Protein AF-0000000087430191 (afdb_homodimer)

Solvent-accessible surface area (backbone atoms only — not comparable to full-atom values): 13990 Å² total; per-residue (Å²): 131,78,70,72,77,76,65,53,26,71,62,62,46,54,35,43,55,84,75,52,89,56,56,56,65,71,58,13,72,72,32,73,38,40,43,70,62,36,39,73,25,48,42,84,89,40,22,19,35,32,48,89,60,29,27,30,52,43,42,86,45,41,79,34,38,61,86,41,48,72,79,49,55,83,44,40,21,16,39,42,46,66,58,42,52,50,54,38,70,38,50,40,60,62,71,62,48,49,64,33,36,57,21,26,50,43,79,70,76,38,66,67,74,96,61,74,60,63,51,49,50,28,67,40,67,64,119,130,77,69,71,77,74,64,54,28,73,64,62,46,53,36,42,54,83,76,52,88,56,55,56,64,71,58,14,72,72,32,74,38,41,42,68,62,37,41,73,26,46,43,82,87,41,23,20,34,31,48,89,60,30,27,31,51,42,42,85,44,40,79,34,39,63,89,42,47,70,78,49,56,81,45,40,22,17,39,41,45,67,59,40,53,50,53,38,70,38,50,41,60,61,71,63,49,47,64,34,33,58,22,27,50,44,77,68,78,40,68,67,75,95,62,72,61,65,49,47,49,30,64,38,68,61,118

InterPro domains:
  IPR001199 Cytochrome b5-like heme/steroid binding domain [PF00173] (34-105)
  IPR001199 Cytochrome b5-like heme/steroid binding domain [PR00363] (55-65)
  IPR001199 Cytochrome b5-like heme/steroid binding domain [PR00363] (65-79)
  IPR001199 Cytochrome b5-like heme/steroid binding domain [PR00363] (93-105)
  IPR001199 Cytochrome b5-like heme/steroid binding domain [PS50255] (30-106)
  IPR001199 Cytochrome b5-like heme/steroid binding domain [SM01117] (33-106)
  IPR018506 Cytochrome b5, heme-binding site [PS00191] (61-68)
  IPR036400 Cytochrome b5-like heme/steroid binding domain superfamily [G3DSA:3.10.120.10] (30-108)
  IPR036400 Cytochrome b5-like heme/steroid binding domain superfamily [SSF55856] (30-117)
  IPR051872 Cytochrome b5/Flavoprotein Reductase [PTHR46237] (34-105)

pLDDT: mean 89.28, std 17.93, range [22.73, 98.94]

Foldseek 3Di:
DPPPPPAFDLVVQLVCLVVDDFDDPVQQAVDEDELVRQLVQQDLCGFWEDEPFFIFTCNVVQRRPRVHNVVCNLQTSFYCHLLCCQQPVPDPVCVSRVRRTRHGYDDDTHHRPPDDSVVSNCCVPDD/DPPPPPAFDLVVQLVCLVVDDFDDPVQQAVDEDELVRQLVQQDLCGFWEDEPFFIFTCNVVQRRPRVHNVVCNLQTSFYCHLLCCQQPVPDPPCVSRVRRTRHGYDDDTHHRPPDDSVVSNCCVVDD

Nearest PDB structures (foldseek):
  3lf5-assembly1_A  TM=9.100E-01  e=3.727E-08  Homo sapiens
  2i89-assembly3_C  TM=9.273E-01  e=1.243E-07  Rattus norvegicus
  1cyo-assembly1_A  TM=9.200E-01  e=7.572E-07  Bos taurus
  1lr6-assembly1_A  TM=9.109E-01  e=1.581E-06  Bos taurus
  1i5u-assembly1_A  TM=8.928E-01  e=1.383E-06  Bos taurus

Sequence (254 aa):
MESPRRGPSGMAFVMQHRRLKRIPAQEAMGTFYTNAQVYEHRTPEDCWVTYKGQVYDLTQYLAWHPAGAEILLPFLGCDITRACQEAHGWVNIHKMIEPLHIGMLEGPPRELHNYDYSQLHASRRGQMESPRRGPSGMAFVMQHRRLKRIPAQEAMGTFYTNAQVYEHRTPEDCWVTYKGQVYDLTQYLAWHPAGAEILLPFLGCDITRACQEAHGWVNIHKMIEPLHIGMLEGPPRELHNYDYSQLHASRRGQ

Secondary structure (DSSP, 8-state):
-------S-HHHHHTTGGGS----HHHHHT-EEEHHHHHT-EETTEEEEEETTEEEEGGGTGGG-TT-GGGTGGGTTSB-HHHHHHH-TTB-HHHHHGGGEEEEEESS--B-TT--THHHHHTTT--/-------S-HHHHHTTGGGS----HHHHHT-EEEHHHHHT-EETTEEEEEETTEEEEGGGTGGG-TT-GGGTGGGTTSB-HHHHHHH-TTB-HHHHHGGGEEEEEESS--B-TT--THHHHHTTT--

Organism: Giardia muris (NCBI:txid5742)

Structure (mmCIF, N/CA/C/O backbone):
data_AF-0000000087430191-model_v1
#
loop_
_entity.id
_entity.type
_entity.pdbx_description
1 polymer 'Cytochrome B5, outer mitochondrial membrane'
#
loop_
_atom_site.group_PDB
_atom_site.id
_atom_site.type_symbol
_atom_site.label_atom_id
_atom_site.label_alt_id
_atom_site.label_comp_id
_atom_site.label_asym_id
_atom_site.label_entity_id
_atom_site.label_seq_id
_atom_site.pdbx_PDB_ins_code
_atom_site.Cartn_x
_atom_site.Cartn_y
_atom_site.Cartn_z
_atom_site.occupancy
_atom_site.B_iso_or_equiv
_atom_site.auth_seq_id
_atom_site.auth_comp_id
_atom_site.auth_asym_id
_atom_site.auth_atom_id
_atom_site.pdbx_PDB_model_num
ATOM 1 N N . MET A 1 1 ? 24.922 -0.204 -15.344 1 22.73 1 MET A N 1
ATOM 2 C CA . MET A 1 1 ? 23.484 -0.121 -15.578 1 22.73 1 MET A CA 1
ATOM 3 C C . MET A 1 1 ? 22.781 0.637 -14.453 1 22.73 1 MET A C 1
ATOM 5 O O . MET A 1 1 ? 22.891 0.253 -13.289 1 22.73 1 MET A O 1
ATOM 9 N N . GLU A 1 2 ? 22.625 1.878 -14.484 1 27.72 2 GLU A N 1
ATOM 10 C CA . GLU A 1 2 ? 22.109 2.746 -13.43 1 27.72 2 GLU A CA 1
ATOM 11 C C . GLU A 1 2 ? 20.766 2.26 -12.922 1 27.72 2 GLU A C 1
ATOM 13 O O . GLU A 1 2 ? 19.922 1.801 -13.711 1 27.72 2 GLU A O 1
ATOM 18 N N . SER A 1 3 ? 20.734 1.817 -11.766 1 32.25 3 SER A N 1
ATOM 19 C CA . SER A 1 3 ? 19.484 1.399 -11.141 1 32.25 3 SER A CA 1
ATOM 20 C C . SER A 1 3 ? 18.344 2.354 -11.492 1 32.25 3 SER A C 1
ATOM 22 O O . SER A 1 3 ? 18.5 3.574 -11.391 1 32.25 3 SER A O 1
ATOM 24 N N . PRO A 1 4 ? 17.562 2.064 -12.398 1 38.16 4 PRO A N 1
ATOM 25 C CA . PRO A 1 4 ? 16.531 3.043 -12.742 1 38.16 4 PRO A CA 1
ATOM 26 C C . PRO A 1 4 ? 16.016 3.812 -11.523 1 38.16 4 PRO A C 1
ATOM 28 O O . PRO A 1 4 ? 15.914 3.25 -10.43 1 38.16 4 PRO A O 1
ATOM 31 N N . ARG A 1 5 ? 16.5 4.945 -11.539 1 43.25 5 ARG A N 1
ATOM 32 C CA . ARG A 1 5 ? 16.094 5.895 -10.516 1 43.25 5 ARG A CA 1
ATOM 33 C C . ARG A 1 5 ? 14.625 5.707 -10.148 1 43.25 5 ARG A C 1
ATOM 35 O O . ARG A 1 5 ? 13.742 5.926 -10.984 1 43.25 5 ARG A O 1
ATOM 42 N N . ARG A 1 6 ? 14.375 4.668 -9.266 1 58.94 6 ARG A N 1
ATOM 43 C CA . ARG A 1 6 ? 13 4.406 -8.859 1 58.94 6 ARG A CA 1
ATOM 44 C C . ARG A 1 6 ? 12.297 5.695 -8.438 1 58.94 6 ARG A C 1
ATOM 46 O O . ARG A 1 6 ? 12.852 6.48 -7.664 1 58.94 6 ARG A O 1
ATOM 53 N N . GLY A 1 7 ? 11.477 6.297 -9.25 1 72.75 7 GLY A N 1
ATOM 54 C CA . GLY A 1 7 ? 10.617 7.449 -9.008 1 72.75 7 GLY A CA 1
ATOM 55 C C . GLY A 1 7 ? 9.906 7.391 -7.672 1 72.75 7 GLY A C 1
ATOM 56 O O . GLY A 1 7 ? 10.195 6.531 -6.84 1 72.75 7 GLY A O 1
ATOM 57 N N . PRO A 1 8 ? 9.195 8.375 -7.316 1 80.81 8 PRO A N 1
ATOM 58 C CA . PRO A 1 8 ? 8.422 8.391 -6.074 1 80.81 8 PRO A CA 1
ATOM 59 C C . PRO A 1 8 ? 7.543 7.152 -5.906 1 80.81 8 PRO A C 1
ATOM 61 O O . PRO A 1 8 ? 6.922 6.699 -6.871 1 80.81 8 PRO A O 1
ATOM 64 N N . SER A 1 9 ? 7.672 6.52 -4.703 1 84.81 9 SER A N 1
ATOM 65 C CA . SER A 1 9 ? 6.883 5.352 -4.328 1 84.81 9 SER A CA 1
ATOM 66 C C . SER A 1 9 ? 6.723 5.258 -2.812 1 84.81 9 SER A C 1
ATOM 68 O O . SER A 1 9 ? 7.426 5.941 -2.064 1 84.81 9 SER A O 1
ATOM 70 N N . GLY A 1 10 ? 5.719 4.477 -2.418 1 86.06 10 GLY A N 1
ATOM 71 C CA . GLY A 1 10 ? 5.578 4.227 -0.993 1 86.06 10 GLY A CA 1
ATOM 72 C C . GLY A 1 10 ? 6.828 3.629 -0.368 1 86.06 10 GLY A C 1
ATOM 73 O O . GLY A 1 10 ? 7.285 4.09 0.679 1 86.06 10 GLY A O 1
ATOM 74 N N . MET A 1 11 ? 7.324 2.664 -1.039 1 87.31 11 MET A N 1
ATOM 75 C CA . MET A 1 11 ? 8.539 2.023 -0.541 1 87.31 11 MET A CA 1
ATOM 76 C C . MET A 1 11 ? 9.68 3.027 -0.441 1 87.31 11 MET A C 1
ATOM 78 O O . MET A 1 11 ? 10.383 3.072 0.569 1 87.31 11 MET A O 1
ATOM 82 N N . ALA A 1 12 ? 9.906 3.783 -1.462 1 85.19 12 ALA A N 1
ATOM 83 C CA . ALA A 1 12 ? 10.977 4.781 -1.452 1 85.19 12 ALA A CA 1
ATOM 84 C C . ALA A 1 12 ? 10.812 5.75 -0.282 1 85.19 12 ALA A C 1
ATOM 86 O O . ALA A 1 12 ? 11.797 6.164 0.33 1 85.19 12 ALA A O 1
ATOM 87 N N . PHE A 1 13 ? 9.625 6.078 -0.034 1 90.94 13 PHE A N 1
ATOM 88 C CA . PHE A 1 13 ? 9.414 6.996 1.08 1 90.94 13 PHE A CA 1
ATOM 89 C C . PHE A 1 13 ? 9.727 6.316 2.406 1 90.94 13 PHE A C 1
ATOM 91 O O . PHE A 1 13 ? 10.344 6.918 3.291 1 90.94 13 PHE A O 1
ATOM 98 N N . VAL A 1 14 ? 9.203 5.129 2.619 1 90.25 14 VAL A N 1
ATOM 99 C CA . VAL A 1 14 ? 9.461 4.391 3.854 1 90.25 14 VAL A CA 1
ATOM 100 C C . VAL A 1 14 ? 10.969 4.316 4.102 1 90.25 14 VAL A C 1
ATOM 102 O O . VAL A 1 14 ? 11.422 4.43 5.242 1 90.25 14 VAL A O 1
ATOM 105 N N . MET A 1 15 ? 11.672 4.258 3.107 1 87.44 15 MET A N 1
ATOM 106 C CA . MET A 1 15 ? 13.133 4.215 3.236 1 87.44 15 MET A CA 1
ATOM 107 C C . MET A 1 15 ? 13.664 5.535 3.779 1 87.44 15 MET A C 1
ATOM 109 O O . MET A 1 15 ? 14.789 5.59 4.293 1 87.44 15 MET A O 1
ATOM 113 N N . GLN A 1 16 ? 12.953 6.566 3.705 1 90.19 16 GLN A N 1
ATOM 114 C CA . GLN A 1 16 ? 13.375 7.875 4.188 1 90.19 16 GLN A CA 1
ATOM 115 C C . GLN A 1 16 ? 13.055 8.047 5.672 1 90.19 16 GLN A C 1
ATO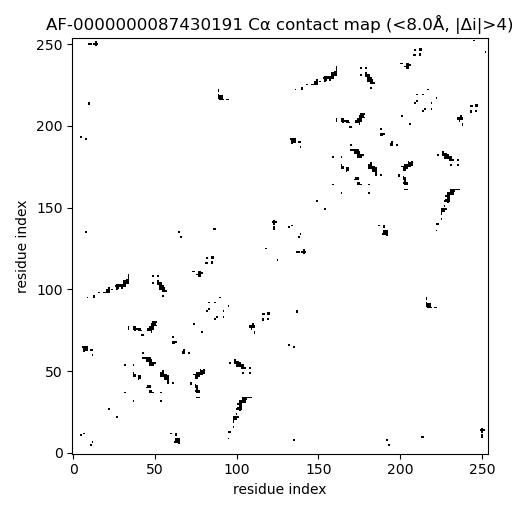M 117 O O . GLN A 1 16 ? 13.477 9.016 6.297 1 90.19 16 GLN A O 1
ATOM 122 N N . HIS A 1 17 ? 12.336 7.098 6.25 1 92.75 17 HIS A N 1
ATOM 123 C CA . HIS A 1 17 ? 11.836 7.266 7.613 1 92.75 17 HIS A CA 1
ATOM 124 C C . HIS A 1 17 ? 12.977 7.586 8.578 1 92.75 17 HIS A C 1
ATOM 126 O O . HIS A 1 17 ? 12.852 8.477 9.422 1 92.75 17 HIS A O 1
ATOM 132 N N . ARG A 1 18 ? 14.039 7 8.375 1 88.88 18 ARG A N 1
ATOM 133 C CA . ARG A 1 18 ? 15.156 7.145 9.297 1 88.88 18 ARG A CA 1
ATOM 134 C C . ARG A 1 18 ? 15.781 8.531 9.195 1 88.88 18 ARG A C 1
ATOM 136 O O . ARG A 1 18 ? 16.406 9.008 10.148 1 88.88 18 ARG A O 1
ATOM 143 N N . ARG A 1 19 ? 15.523 9.195 8.18 1 92.12 19 ARG A N 1
ATOM 144 C CA . ARG A 1 19 ? 16.125 10.508 7.938 1 92.12 19 ARG A CA 1
ATOM 145 C C . ARG A 1 19 ? 15.203 11.625 8.43 1 92.12 19 ARG A C 1
ATOM 147 O O . ARG A 1 19 ? 15.617 12.781 8.523 1 92.12 19 ARG A O 1
ATOM 154 N N . LEU A 1 20 ? 14.047 11.289 8.773 1 94.31 20 LEU A N 1
ATOM 155 C CA . LEU A 1 20 ? 13.047 12.281 9.133 1 94.31 20 LEU A CA 1
ATOM 156 C C . LEU A 1 20 ? 13.125 12.617 10.617 1 94.31 20 LEU A C 1
ATOM 158 O O . LEU A 1 20 ? 13.398 11.742 11.445 1 94.31 20 LEU A O 1
ATOM 162 N N . LYS A 1 21 ? 13.039 13.977 10.867 1 89.62 21 LYS A N 1
ATOM 163 C CA . LYS A 1 21 ? 12.859 14.391 12.258 1 89.62 21 LYS A CA 1
ATOM 164 C C . LYS A 1 21 ? 11.438 14.141 12.727 1 89.62 21 LYS A C 1
ATOM 166 O O . LYS A 1 21 ? 10.492 14.781 12.258 1 89.62 21 LYS A O 1
ATOM 171 N N . ARG A 1 22 ? 11.344 13.188 13.688 1 92.38 22 ARG A N 1
ATOM 172 C CA . ARG A 1 22 ? 10 12.781 14.109 1 92.38 22 ARG A CA 1
ATOM 173 C C . ARG A 1 22 ? 9.719 13.242 15.531 1 92.38 22 ARG A C 1
ATOM 175 O O . ARG A 1 22 ? 10.633 13.344 16.359 1 92.38 22 ARG A O 1
ATOM 182 N N . ILE A 1 23 ? 8.516 13.539 15.781 1 95.56 23 ILE A N 1
ATOM 183 C CA . ILE A 1 23 ? 7.988 13.75 17.125 1 95.56 23 ILE A CA 1
ATOM 184 C C . ILE A 1 23 ? 7.641 12.406 17.75 1 95.56 23 ILE A C 1
ATOM 186 O O . ILE A 1 23 ? 6.918 11.602 17.172 1 95.56 23 ILE A O 1
ATOM 190 N N . PRO A 1 24 ? 8.18 12.227 18.938 1 95.81 24 PRO A N 1
ATOM 191 C CA . PRO A 1 24 ? 7.816 10.961 19.578 1 95.81 24 PRO A CA 1
ATOM 192 C C . PRO A 1 24 ? 6.309 10.773 19.688 1 95.81 24 PRO A C 1
ATOM 194 O O . PRO A 1 24 ? 5.574 11.727 19.953 1 95.81 24 PRO A O 1
ATOM 197 N N . ALA A 1 25 ? 5.883 9.555 19.5 1 95 25 ALA A N 1
ATOM 198 C CA . ALA A 1 25 ? 4.461 9.211 19.438 1 95 25 ALA A CA 1
ATOM 199 C C . ALA A 1 25 ? 3.721 9.703 20.672 1 95 25 ALA A C 1
ATOM 201 O O . ALA A 1 25 ? 2.619 10.242 20.578 1 95 25 ALA A O 1
ATOM 202 N N . GLN A 1 26 ? 4.285 9.523 21.797 1 96.19 26 GLN A N 1
ATOM 203 C CA . GLN A 1 26 ? 3.654 9.945 23.047 1 96.19 26 GLN A CA 1
ATOM 204 C C . GLN A 1 26 ? 3.41 11.453 23.047 1 96.19 26 GLN A C 1
ATOM 206 O O . GLN A 1 26 ? 2.371 11.914 23.531 1 96.19 26 GLN A O 1
ATOM 211 N N . GLU A 1 27 ? 4.383 12.188 22.625 1 98.06 27 GLU A N 1
ATOM 212 C CA . GLU A 1 27 ? 4.223 13.633 22.531 1 98.06 27 GLU A CA 1
ATOM 213 C C . GLU A 1 27 ? 3.148 14.008 21.516 1 98.06 27 GLU A C 1
ATOM 215 O O . GLU A 1 27 ? 2.303 14.859 21.781 1 98.06 27 GLU A O 1
ATOM 220 N N . ALA A 1 28 ? 3.162 13.398 20.375 1 98.19 28 ALA A N 1
ATOM 221 C CA . ALA A 1 28 ? 2.162 13.672 19.344 1 98.19 28 ALA A CA 1
ATOM 222 C C . ALA A 1 28 ? 0.754 13.383 19.859 1 98.19 28 ALA A C 1
ATOM 224 O O . ALA A 1 28 ? -0.174 14.156 19.609 1 98.19 28 ALA A O 1
ATOM 225 N N . MET A 1 29 ? 0.621 12.289 20.562 1 97.81 29 MET A N 1
ATOM 226 C CA . MET A 1 29 ? -0.695 11.883 21.047 1 97.81 29 MET A CA 1
ATOM 227 C C . MET A 1 29 ? -1.188 12.82 22.141 1 97.81 29 MET A C 1
ATOM 229 O O . MET A 1 29 ? -2.379 12.844 22.469 1 97.81 29 MET A O 1
ATOM 233 N N . GLY A 1 30 ? -0.33 13.641 22.688 1 98.31 30 GLY A N 1
ATOM 234 C CA . GLY A 1 30 ? -0.689 14.602 23.719 1 98.31 30 GLY A CA 1
ATOM 235 C C . GLY A 1 30 ? -0.856 16.016 23.188 1 98.31 30 GLY A C 1
ATOM 236 O O . GLY A 1 30 ? -1.128 16.938 23.953 1 98.31 30 GLY A O 1
ATOM 237 N N . THR A 1 31 ? -0.625 16.266 21.953 1 98.81 31 THR A N 1
ATOM 238 C CA . THR A 1 31 ? -0.748 17.562 21.312 1 98.81 31 THR A CA 1
ATOM 239 C C . THR A 1 31 ? -2.031 17.641 20.484 1 98.81 31 THR A C 1
ATOM 241 O O . THR A 1 31 ? -2.326 16.734 19.703 1 98.81 31 THR A O 1
ATOM 244 N N . PHE A 1 32 ? -2.803 18.703 20.672 1 98.88 32 PHE A N 1
ATOM 245 C CA . PHE A 1 32 ? -4.09 18.828 20 1 98.88 32 PHE A CA 1
ATOM 246 C C . PHE A 1 32 ? -4.125 20.062 19.109 1 98.88 32 PHE A C 1
ATOM 248 O O . PHE A 1 32 ? -3.621 21.125 19.5 1 98.88 32 PHE A O 1
ATOM 255 N N . TYR A 1 33 ? -4.691 19.938 17.953 1 98.94 33 TYR A N 1
ATOM 256 C CA . TYR A 1 33 ? -4.918 21.031 17 1 98.94 33 TYR A CA 1
ATOM 257 C C . TYR A 1 33 ? -6.379 21.078 16.578 1 98.94 33 TYR A C 1
ATOM 259 O O . TYR A 1 33 ? -7.02 20.031 16.406 1 98.94 33 TYR A O 1
ATOM 267 N N . THR A 1 34 ? -6.914 22.25 16.328 1 98.88 34 THR A N 1
ATOM 268 C CA . THR A 1 34 ? -8.211 22.406 15.68 1 98.88 34 THR A CA 1
ATOM 269 C C . THR A 1 34 ? -8.07 22.328 14.156 1 98.88 34 THR A C 1
ATOM 271 O O . THR A 1 34 ? -6.961 22.422 13.625 1 98.88 34 THR A O 1
ATOM 274 N N . ASN A 1 35 ? -9.266 22.109 13.508 1 98.81 35 ASN A N 1
ATOM 275 C CA . ASN A 1 35 ? -9.195 22.094 12.047 1 98.81 35 ASN A CA 1
ATOM 276 C C . ASN A 1 35 ? -8.758 23.438 11.492 1 98.81 35 ASN A C 1
ATOM 278 O O . ASN A 1 35 ? -8.094 23.5 10.461 1 98.81 35 ASN A O 1
ATOM 282 N N . ALA A 1 36 ? -9.055 24.547 12.195 1 98.81 36 ALA A N 1
ATOM 283 C CA . ALA A 1 36 ? -8.609 25.875 11.781 1 98.81 36 ALA A CA 1
ATOM 284 C C . ALA A 1 36 ? -7.086 25.984 11.82 1 98.81 36 ALA A C 1
ATOM 286 O O . ALA A 1 36 ? -6.469 26.531 10.906 1 98.81 36 ALA A O 1
ATOM 287 N N . GLN A 1 37 ? -6.477 25.469 12.852 1 98.88 37 GLN A N 1
ATOM 288 C CA . GLN A 1 37 ? -5.023 25.469 12.977 1 98.88 37 GLN A CA 1
ATOM 289 C C . GLN A 1 37 ? -4.375 24.625 11.883 1 98.88 37 GLN A C 1
ATOM 291 O O . GLN A 1 37 ? -3.365 25.031 11.297 1 98.88 37 GLN A O 1
ATOM 296 N N . VAL A 1 38 ? -4.938 23.484 11.609 1 98.94 38 VAL A N 1
ATOM 297 C CA . VAL A 1 38 ? -4.43 22.641 10.539 1 98.94 38 VAL A CA 1
ATOM 298 C C . VAL A 1 38 ? -4.52 23.375 9.203 1 98.94 38 VAL A C 1
ATOM 300 O O . VAL A 1 38 ? -3.582 23.344 8.398 1 98.94 38 VAL A O 1
ATOM 303 N N . TYR A 1 39 ? -5.629 24.062 8.992 1 98.81 39 TYR A N 1
ATOM 304 C CA . TYR A 1 39 ? -5.906 24.75 7.727 1 98.81 39 TYR A CA 1
ATOM 305 C C . TYR A 1 39 ? -4.898 25.859 7.473 1 98.81 39 TYR A C 1
ATOM 307 O O . TYR A 1 39 ? -4.699 26.281 6.332 1 98.81 39 TYR A O 1
ATOM 315 N N . GLU A 1 40 ? -4.262 26.391 8.453 1 98.81 40 GLU A N 1
ATOM 316 C CA . GLU A 1 40 ? -3.246 27.422 8.281 1 98.81 40 GLU A CA 1
ATOM 317 C C . GLU A 1 40 ? -2.006 26.859 7.586 1 98.81 40 GLU A C 1
ATOM 319 O O . GLU A 1 40 ? -1.179 27.625 7.082 1 98.81 40 GLU A O 1
ATOM 324 N N . HIS A 1 41 ? -1.792 25.625 7.535 1 98.88 41 HIS A N 1
ATOM 325 C CA . HIS A 1 41 ? -0.651 24.938 6.938 1 98.88 41 HIS A CA 1
ATOM 326 C C . HIS A 1 41 ? -1.053 24.219 5.66 1 98.88 41 HIS A C 1
ATOM 328 O O . HIS A 1 41 ? -1.146 22.984 5.641 1 98.88 41 HIS A O 1
ATOM 334 N N . ARG A 1 42 ? -1.355 24.922 4.629 1 98.62 42 ARG A N 1
ATOM 335 C CA . ARG A 1 42 ? -1.971 24.344 3.438 1 98.62 42 ARG A CA 1
ATOM 336 C C . ARG A 1 42 ? -1.263 24.812 2.172 1 98.62 42 ARG A C 1
ATOM 338 O O . ARG A 1 42 ? -1.889 24.953 1.118 1 98.62 42 ARG A O 1
ATOM 345 N N . THR A 1 43 ? 0.062 25.109 2.309 1 98.31 43 THR A N 1
ATOM 346 C CA . THR A 1 43 ? 0.919 25.375 1.158 1 98.31 43 THR A CA 1
ATOM 347 C C . THR A 1 43 ? 1.891 24.219 0.936 1 98.31 43 THR A C 1
ATOM 349 O O . THR A 1 43 ? 2.137 23.422 1.846 1 98.31 43 THR A O 1
ATOM 352 N N . PRO A 1 44 ? 2.436 24.078 -0.216 1 97.88 44 PRO A N 1
ATOM 353 C CA . PRO A 1 44 ? 3.348 22.969 -0.505 1 97.88 44 PRO A CA 1
ATOM 354 C C . PRO A 1 44 ? 4.562 22.953 0.417 1 97.88 44 PRO A C 1
ATOM 356 O O . PRO A 1 44 ? 5.137 21.891 0.67 1 97.88 44 PRO A O 1
ATOM 359 N N . GLU A 1 45 ? 4.977 24.125 0.97 1 98.06 45 GLU A N 1
ATOM 360 C CA . GLU A 1 45 ? 6.168 24.203 1.808 1 98.06 45 GLU A CA 1
ATOM 361 C C . GLU A 1 45 ? 5.82 24.031 3.283 1 98.06 45 GLU A C 1
ATOM 363 O O . GLU A 1 45 ? 6.707 24 4.137 1 98.06 45 GLU A O 1
ATOM 368 N N . ASP A 1 46 ? 4.594 24.062 3.527 1 98.75 46 ASP A N 1
ATOM 369 C CA . ASP A 1 46 ? 4.023 23.938 4.867 1 98.75 46 ASP A CA 1
ATOM 370 C C . ASP A 1 46 ? 2.613 23.359 4.812 1 98.75 46 ASP A C 1
ATOM 372 O O . ASP A 1 46 ? 1.63 24.109 4.789 1 98.75 46 ASP A O 1
ATOM 376 N N . CYS A 1 47 ? 2.518 22.016 4.801 1 98.44 47 CYS A N 1
ATOM 377 C CA . CYS A 1 47 ? 1.216 21.422 4.508 1 98.44 47 CYS A CA 1
ATOM 378 C C . CYS A 1 47 ? 0.875 20.328 5.512 1 98.44 47 CYS A C 1
ATOM 380 O O . CYS A 1 47 ? 1.617 19.359 5.652 1 98.44 47 CYS A O 1
ATOM 382 N N . TRP A 1 48 ? -0.217 20.484 6.152 1 98.94 48 TRP A N 1
ATOM 383 C CA . TRP A 1 48 ? -0.766 19.516 7.102 1 98.94 48 TRP A CA 1
ATOM 384 C C . TRP A 1 48 ? -2.088 18.938 6.598 1 98.94 48 TRP A C 1
ATOM 386 O O . TRP A 1 48 ? -2.748 19.547 5.75 1 98.94 48 TRP A O 1
ATOM 396 N N . VAL A 1 49 ? -2.363 17.781 7.031 1 98.94 49 VAL A N 1
ATOM 397 C CA . VAL A 1 49 ? -3.654 17.141 6.801 1 98.94 49 VAL A CA 1
ATOM 398 C C . VAL A 1 49 ? -4.105 16.422 8.062 1 98.94 49 VAL A C 1
ATOM 400 O O . VAL A 1 49 ? -3.322 16.25 9 1 98.94 49 VAL A O 1
ATOM 403 N N . THR A 1 50 ? -5.387 16.094 8.031 1 98.94 50 THR A N 1
ATOM 404 C CA . THR A 1 50 ? -5.887 15.172 9.047 1 98.94 50 THR A CA 1
ATOM 405 C C . THR A 1 50 ? -6.293 13.844 8.43 1 98.94 50 THR A C 1
ATOM 407 O O . THR A 1 50 ? -6.711 13.789 7.27 1 98.94 50 THR A O 1
ATOM 410 N N . TYR A 1 51 ? -6.133 12.789 9.148 1 98.88 51 TYR A N 1
ATOM 411 C CA . TYR A 1 51 ? -6.504 11.422 8.789 1 98.88 51 TYR A CA 1
ATOM 412 C C . TYR A 1 51 ? -6.949 10.641 10.016 1 98.88 51 TYR A C 1
ATOM 414 O O . TYR A 1 51 ? -6.16 10.422 10.938 1 98.88 51 TYR A O 1
ATOM 422 N N . LYS A 1 52 ? -8.18 10.266 10.039 1 98.5 52 LYS A N 1
ATOM 423 C CA . LYS A 1 52 ? -8.766 9.492 11.125 1 98.5 52 LYS A CA 1
ATOM 424 C C . LYS A 1 52 ? -8.477 10.133 12.484 1 98.5 52 LYS A C 1
ATOM 426 O O . L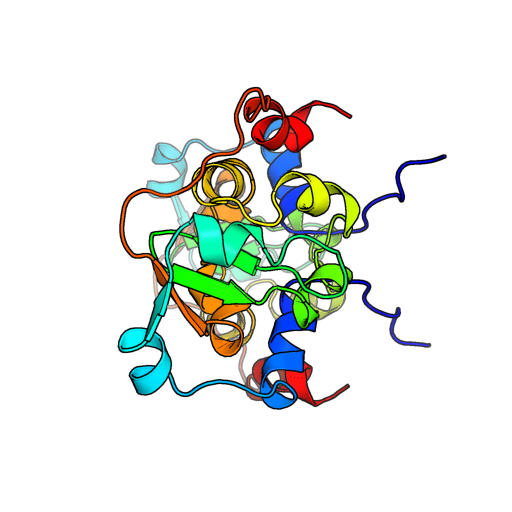YS A 1 52 ? -8.055 9.453 13.414 1 98.5 52 LYS A O 1
ATOM 431 N N . GLY A 1 53 ? -8.625 11.383 12.531 1 98.75 53 GLY A N 1
ATOM 432 C CA . GLY A 1 53 ? -8.547 12.125 13.789 1 98.75 53 GLY A CA 1
ATOM 433 C C . GLY A 1 53 ? -7.125 12.469 14.195 1 98.75 53 GLY A C 1
ATOM 434 O O . GLY A 1 53 ? -6.895 13 15.281 1 98.75 53 GLY A O 1
ATOM 435 N N . GLN A 1 54 ? -6.148 12.148 13.359 1 98.88 54 GLN A N 1
ATOM 436 C CA . GLN A 1 54 ? -4.742 12.461 13.602 1 98.88 54 GLN A CA 1
ATOM 437 C C . GLN A 1 54 ? -4.25 13.547 12.648 1 98.88 54 GLN A C 1
ATOM 439 O O . GLN A 1 54 ? -4.801 13.719 11.562 1 98.88 54 GLN A O 1
ATOM 444 N N . VAL A 1 55 ? -3.279 14.32 13.125 1 98.94 55 VAL A N 1
ATOM 445 C CA . VAL A 1 55 ? -2.717 15.406 12.336 1 98.94 55 VAL A CA 1
ATOM 446 C C . VAL A 1 55 ? -1.321 15.023 11.844 1 98.94 55 VAL A C 1
ATOM 448 O O . VAL A 1 55 ? -0.491 14.555 12.625 1 98.94 55 VAL A O 1
ATOM 451 N N . TYR A 1 56 ? -1.102 15.211 10.578 1 98.88 56 TYR A N 1
ATOM 452 C CA . TYR A 1 56 ? 0.178 14.883 9.961 1 98.88 56 TYR A CA 1
ATOM 453 C C . TYR A 1 56 ? 0.757 16.094 9.234 1 98.88 56 TYR A C 1
ATOM 455 O O . TYR A 1 56 ? 0.027 16.844 8.578 1 98.88 56 TYR A O 1
ATOM 463 N N . ASP A 1 57 ? 2.041 16.328 9.336 1 98.88 57 ASP A N 1
ATOM 464 C CA . ASP A 1 57 ? 2.801 17.266 8.516 1 98.88 57 ASP A CA 1
ATOM 465 C C . ASP A 1 57 ? 3.344 16.578 7.262 1 98.88 57 ASP A C 1
ATOM 467 O O . ASP A 1 57 ? 4.371 15.906 7.312 1 98.88 57 ASP A O 1
ATOM 471 N N . LEU A 1 58 ? 2.686 16.812 6.109 1 98.44 58 LEU A N 1
ATOM 472 C CA . LEU A 1 58 ? 2.994 16.109 4.867 1 98.44 58 LEU A CA 1
ATOM 473 C C . LEU A 1 58 ? 4.074 16.844 4.082 1 98.44 58 LEU A C 1
ATOM 475 O O . LEU A 1 58 ? 4.398 16.469 2.953 1 98.44 58 LEU A O 1
ATOM 479 N N . THR A 1 59 ? 4.723 17.828 4.652 1 98.12 59 THR A N 1
ATOM 480 C CA . THR A 1 59 ? 5.672 18.672 3.926 1 98.12 59 THR A CA 1
ATOM 481 C C . THR A 1 59 ? 6.781 17.812 3.314 1 98.12 59 THR A C 1
ATOM 483 O O . THR A 1 59 ? 7.137 18 2.148 1 98.12 59 THR A O 1
ATOM 486 N N . GLN A 1 60 ? 7.285 16.891 4.035 1 96.38 60 GLN A N 1
ATOM 487 C CA . GLN A 1 60 ? 8.414 16.078 3.574 1 96.38 60 GLN A CA 1
ATOM 488 C C . GLN A 1 60 ? 7.938 14.898 2.727 1 96.38 60 GLN A C 1
ATOM 490 O O . GLN A 1 60 ? 8.75 14.18 2.145 1 96.38 60 GLN A O 1
ATOM 495 N N . TYR A 1 61 ? 6.648 14.633 2.68 1 97.06 61 TYR A N 1
ATOM 496 C CA . TYR A 1 61 ? 6.094 13.539 1.897 1 97.06 61 TYR A CA 1
ATOM 497 C C . TYR A 1 61 ? 5.598 14.031 0.542 1 97.06 61 TYR A C 1
ATOM 499 O O . TYR A 1 61 ? 5.492 13.25 -0.407 1 97.06 61 TYR A O 1
ATOM 507 N N . LEU A 1 62 ? 5.246 15.242 0.45 1 96.69 62 LEU A N 1
ATOM 508 C CA . LEU A 1 62 ? 4.512 15.773 -0.692 1 96.69 62 LEU A CA 1
ATOM 509 C C . LEU A 1 62 ? 5.164 15.344 -2.004 1 96.69 62 LEU A C 1
ATOM 511 O O . LEU A 1 62 ? 4.484 14.844 -2.906 1 96.69 62 LEU A O 1
ATOM 515 N N . ALA A 1 63 ? 6.434 15.367 -2.141 1 93.44 63 ALA A N 1
ATOM 516 C CA . ALA A 1 63 ? 7.16 15.07 -3.373 1 93.44 63 ALA A CA 1
ATOM 517 C C . ALA A 1 63 ? 7.27 13.57 -3.602 1 93.44 63 ALA A C 1
ATOM 519 O O . ALA A 1 63 ? 7.648 13.125 -4.688 1 93.44 63 ALA A O 1
ATOM 520 N N . TRP A 1 64 ? 6.969 12.828 -2.611 1 92.5 64 TRP A N 1
ATOM 521 C CA . TRP A 1 64 ? 7.129 11.383 -2.686 1 92.5 64 TRP A CA 1
ATOM 522 C C . TRP A 1 64 ? 5.816 10.703 -3.055 1 92.5 64 TRP A C 1
ATOM 524 O O . TRP A 1 64 ? 5.777 9.492 -3.287 1 92.5 64 TRP A O 1
ATOM 534 N N . HIS A 1 65 ? 4.703 11.438 -3.092 1 93.75 65 HIS A N 1
ATOM 535 C CA . HIS A 1 65 ? 3.438 10.828 -3.49 1 93.75 65 HIS A CA 1
ATOM 536 C C . HIS A 1 65 ? 3.52 10.266 -4.906 1 93.75 65 HIS A C 1
ATOM 538 O O . HIS A 1 65 ? 3.869 10.984 -5.844 1 93.75 65 HIS A O 1
ATOM 544 N N . PRO A 1 66 ? 3.211 9.039 -5.105 1 87.5 66 PRO A N 1
ATOM 545 C CA . PRO A 1 66 ? 3.482 8.359 -6.375 1 87.5 66 PRO A CA 1
ATOM 546 C C . PRO A 1 66 ? 2.744 8.992 -7.551 1 87.5 66 PRO A C 1
ATOM 548 O O . PRO A 1 66 ? 3.285 9.07 -8.656 1 87.5 66 PRO A O 1
ATOM 551 N N . ALA A 1 67 ? 1.664 9.484 -7.453 1 86.12 67 ALA A N 1
ATOM 552 C CA . ALA A 1 67 ? 0.91 10.039 -8.57 1 86.12 67 ALA A CA 1
ATOM 553 C C . ALA A 1 67 ? 1.209 11.531 -8.742 1 86.12 67 ALA A C 1
ATOM 555 O O . ALA A 1 67 ? 0.545 12.211 -9.523 1 86.12 67 ALA A O 1
ATOM 556 N N . GLY A 1 68 ? 2.131 12.039 -7.957 1 89.12 68 GLY A N 1
ATOM 557 C CA . GLY A 1 68 ? 2.502 13.445 -8.055 1 89.12 68 GLY A CA 1
ATOM 558 C C . GLY A 1 68 ? 1.912 14.289 -6.945 1 89.12 68 GLY A C 1
ATOM 559 O O . GLY A 1 68 ? 0.861 13.961 -6.395 1 89.12 68 GLY A O 1
ATOM 560 N N . ALA A 1 69 ? 2.588 15.453 -6.754 1 93.88 69 ALA A N 1
ATOM 561 C CA . ALA A 1 69 ? 2.166 16.359 -5.691 1 93.88 69 ALA A CA 1
ATOM 562 C C . ALA A 1 69 ? 0.826 17.016 -6.023 1 93.88 69 ALA A C 1
ATOM 564 O O . ALA A 1 69 ? 0.043 17.328 -5.125 1 93.88 69 ALA A O 1
ATOM 565 N N . GLU A 1 70 ? 0.488 17.156 -7.203 1 94.44 70 GLU A N 1
ATOM 566 C CA . GLU A 1 70 ? -0.65 17.953 -7.656 1 94.44 70 GLU A CA 1
ATOM 567 C C . GLU A 1 70 ? -1.968 17.359 -7.168 1 94.44 70 GLU A C 1
ATOM 569 O O . GLU A 1 70 ? -2.916 18.094 -6.875 1 94.44 70 GLU A O 1
ATOM 574 N N . ILE A 1 71 ? -2.078 16.125 -7.086 1 93.25 71 ILE A N 1
ATOM 575 C CA . ILE A 1 71 ? -3.318 15.453 -6.695 1 93.25 71 ILE A CA 1
ATOM 576 C C . ILE A 1 71 ? -3.611 15.727 -5.223 1 93.25 71 ILE A C 1
ATOM 578 O O . ILE A 1 71 ? -4.766 15.664 -4.789 1 93.25 71 ILE A O 1
ATOM 582 N N . LEU A 1 72 ? -2.562 16.031 -4.426 1 96.38 72 LEU A N 1
ATOM 583 C CA . LEU A 1 72 ? -2.709 16.234 -2.99 1 96.38 72 LEU A CA 1
ATOM 584 C C . LEU A 1 72 ? -3.049 17.703 -2.684 1 96.38 72 LEU A C 1
ATOM 586 O O . LEU A 1 72 ? -3.625 18 -1.637 1 96.38 72 LEU A O 1
ATOM 590 N N . LEU A 1 73 ? -2.756 18.547 -3.598 1 97.12 73 LEU A N 1
ATOM 591 C CA . LEU A 1 73 ? -2.793 19.984 -3.336 1 97.12 73 LEU A CA 1
ATOM 592 C C . LEU A 1 73 ? -4.188 20.422 -2.895 1 97.12 73 LEU A C 1
ATOM 594 O O . LEU A 1 73 ? -4.332 21.172 -1.923 1 97.12 73 LEU A O 1
ATOM 598 N N . PRO A 1 74 ? -5.285 19.969 -3.457 1 96.75 74 PRO A N 1
ATOM 599 C CA . PRO A 1 74 ? -6.613 20.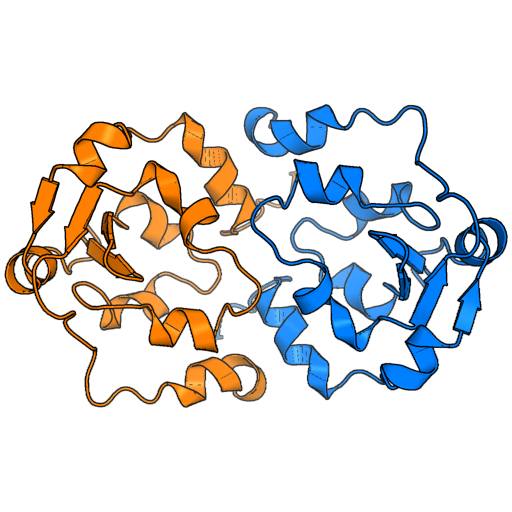422 -3.027 1 96.75 74 PRO A CA 1
ATOM 600 C C . PRO A 1 74 ? -6.949 19.984 -1.603 1 96.75 74 PRO A C 1
ATOM 602 O O . PRO A 1 74 ? -7.84 20.547 -0.97 1 96.75 74 PRO A O 1
ATOM 605 N N . PHE A 1 75 ? -6.23 19.078 -1.097 1 98.12 75 PHE A N 1
ATOM 606 C CA . PHE A 1 75 ? -6.594 18.469 0.179 1 98.12 75 PHE A CA 1
ATOM 607 C C . PHE A 1 75 ? -5.773 19.078 1.314 1 98.12 75 PHE A C 1
ATOM 609 O O . PHE A 1 75 ? -6 18.75 2.484 1 98.12 75 PHE A O 1
ATOM 616 N N . LEU A 1 76 ? -4.793 19.875 0.99 1 98.69 76 LEU A N 1
ATOM 617 C CA . LEU A 1 76 ? -3.969 20.438 2.047 1 98.69 76 LEU A CA 1
ATOM 618 C C . LEU A 1 76 ? -4.82 21.25 3.02 1 98.69 76 LEU A C 1
ATOM 620 O O . LEU A 1 76 ? -5.676 22.031 2.598 1 98.69 76 LEU A O 1
ATOM 624 N N . GLY A 1 77 ? -4.617 20.984 4.32 1 98.75 77 GLY A N 1
ATOM 625 C CA . GLY A 1 77 ? -5.398 21.625 5.367 1 98.75 77 GLY A CA 1
ATOM 626 C C . GLY A 1 77 ? -6.707 20.906 5.652 1 98.75 77 GLY A C 1
ATOM 627 O O . GLY A 1 77 ? -7.445 21.297 6.562 1 98.75 77 GLY A O 1
ATOM 628 N N . CYS A 1 78 ? -7.023 19.875 4.965 1 98.69 78 CYS A N 1
ATOM 629 C CA . CYS A 1 78 ? -8.305 19.188 5.078 1 98.69 78 CYS A CA 1
ATOM 630 C C . CYS A 1 78 ? -8.125 17.75 5.566 1 98.69 78 CYS A C 1
ATOM 632 O O . CYS A 1 78 ? -6.992 17.312 5.785 1 98.69 78 CYS A O 1
ATOM 634 N N . ASP A 1 79 ? -9.266 17.078 5.801 1 98.88 79 ASP A N 1
ATOM 635 C CA . ASP A 1 79 ? -9.266 15.656 6.137 1 98.88 79 ASP A CA 1
ATOM 636 C C . ASP A 1 79 ? -9.195 14.797 4.879 1 98.88 79 ASP A C 1
ATOM 638 O O . ASP A 1 79 ? -9.953 15 3.932 1 98.88 79 ASP A O 1
ATOM 642 N N . ILE A 1 80 ? -8.289 13.844 4.941 1 98.38 80 ILE A N 1
ATOM 643 C CA . ILE A 1 80 ? -8.078 13.055 3.734 1 98.38 80 ILE A CA 1
ATOM 644 C C . ILE A 1 80 ? -8.625 11.641 3.939 1 98.38 80 ILE A C 1
ATOM 646 O O . ILE A 1 80 ? -8.422 10.766 3.098 1 98.38 80 ILE A O 1
ATOM 650 N N . THR A 1 81 ? -9.312 11.336 5 1 97.75 81 THR A N 1
ATOM 651 C CA . THR A 1 81 ? -9.781 10 5.348 1 97.75 81 THR A CA 1
ATOM 652 C C . THR A 1 81 ? -10.602 9.398 4.207 1 97.75 81 THR A C 1
ATOM 654 O O . THR A 1 81 ? -10.312 8.305 3.732 1 97.75 81 THR A O 1
ATOM 657 N N . ARG A 1 82 ? -11.547 10.125 3.709 1 96.31 82 ARG A N 1
ATOM 658 C CA . ARG A 1 82 ? -12.414 9.617 2.652 1 96.31 82 ARG A CA 1
ATOM 659 C C . ARG A 1 82 ? -11.633 9.391 1.362 1 96.31 82 ARG A C 1
ATOM 661 O O . ARG A 1 82 ? -11.797 8.359 0.704 1 96.31 82 ARG A O 1
ATOM 668 N N . ALA A 1 83 ? -10.828 10.391 0.991 1 96.06 83 ALA A N 1
ATOM 669 C CA . ALA A 1 83 ? -10.023 10.273 -0.224 1 96.06 83 ALA A CA 1
ATOM 670 C C . ALA A 1 83 ? -9.133 9.039 -0.176 1 96.06 83 ALA A C 1
ATOM 672 O O . ALA A 1 83 ? -9.039 8.289 -1.151 1 96.06 83 ALA A O 1
ATOM 673 N N . CYS A 1 84 ? -8.5 8.75 0.948 1 96.56 84 CYS A N 1
ATOM 674 C CA . CYS A 1 84 ? -7.598 7.613 1.092 1 96.56 84 CYS A CA 1
ATOM 675 C C . CYS A 1 84 ? -8.367 6.297 1.076 1 96.56 84 CYS A C 1
ATOM 677 O O . CYS A 1 84 ? -7.887 5.297 0.538 1 96.56 84 CYS A O 1
ATOM 679 N N . GLN A 1 85 ? -9.469 6.309 1.646 1 94.44 85 GLN A N 1
ATOM 680 C CA . GLN A 1 85 ? -10.305 5.109 1.603 1 94.44 85 GLN A CA 1
ATOM 681 C C . GLN A 1 85 ? -10.672 4.75 0.166 1 94.44 85 GLN A C 1
ATOM 683 O O . GLN A 1 85 ? -10.68 3.572 -0.202 1 94.44 85 GLN A O 1
ATOM 688 N N . GLU A 1 86 ? -10.945 5.742 -0.639 1 93.06 86 GLU A N 1
ATOM 689 C CA . GLU A 1 86 ? -11.352 5.516 -2.023 1 93.06 86 GLU A CA 1
ATOM 690 C C . GLU A 1 86 ? -10.156 5.133 -2.893 1 93.06 86 GLU A C 1
ATOM 692 O O . GLU A 1 86 ? -10.258 4.238 -3.736 1 93.06 86 GLU A O 1
ATOM 697 N N . ALA A 1 87 ? -9.031 5.691 -2.656 1 92.31 87 ALA A N 1
ATOM 698 C CA . ALA A 1 87 ? -7.918 5.566 -3.59 1 92.31 87 ALA A CA 1
ATOM 699 C C . ALA A 1 87 ? -6.914 4.52 -3.109 1 92.31 87 ALA A C 1
ATOM 701 O O . ALA A 1 87 ? -6.191 3.93 -3.916 1 92.31 87 ALA A O 1
ATOM 702 N N . HIS A 1 88 ? -6.875 4.336 -1.826 1 94.62 88 HIS A N 1
ATOM 703 C CA . HIS A 1 88 ? -5.797 3.566 -1.213 1 94.62 88 HIS A CA 1
ATOM 704 C C . HIS A 1 88 ? -6.344 2.549 -0.217 1 94.62 88 HIS A C 1
ATOM 706 O O . HIS A 1 88 ? -5.801 2.395 0.879 1 94.62 88 HIS A O 1
ATOM 712 N N . GLY A 1 89 ? -7.363 1.883 -0.628 1 93 89 GLY A N 1
ATOM 713 C CA . GLY A 1 89 ? -8.047 0.971 0.276 1 93 89 GLY A CA 1
ATOM 714 C C . GLY A 1 89 ? -7.16 -0.166 0.754 1 93 89 GLY A C 1
ATOM 715 O O . GLY A 1 89 ? -7.453 -0.803 1.768 1 93 89 GLY A O 1
ATOM 716 N N . TRP A 1 90 ? -6.086 -0.405 0.147 1 94.56 90 TRP A N 1
ATOM 717 C CA . TRP A 1 90 ? -5.199 -1.516 0.476 1 94.56 90 TRP A CA 1
ATOM 718 C C . TRP A 1 90 ? -4.02 -1.038 1.316 1 94.56 90 TRP A C 1
ATOM 720 O O . TRP A 1 90 ? -3.197 -1.845 1.759 1 94.56 90 TRP A O 1
ATOM 730 N N . VAL A 1 91 ? -3.863 0.21 1.532 1 95.56 91 VAL A N 1
ATOM 731 C CA . VAL A 1 91 ? -2.707 0.786 2.211 1 95.56 91 VAL A CA 1
ATOM 732 C C . VAL A 1 91 ? -3.074 1.127 3.654 1 95.56 91 VAL A C 1
ATOM 734 O O . VAL A 1 91 ? -4.117 1.733 3.91 1 95.56 91 VAL A O 1
ATOM 737 N N . ASN A 1 92 ? -2.211 0.708 4.562 1 96.38 92 ASN A N 1
ATOM 738 C CA . ASN A 1 92 ? -2.234 1.279 5.902 1 96.38 92 ASN A CA 1
ATOM 739 C C . ASN A 1 92 ? -1.555 2.645 5.941 1 96.38 92 ASN A C 1
ATOM 741 O O . ASN A 1 92 ? -0.353 2.738 6.195 1 96.38 92 ASN A O 1
ATOM 745 N N . ILE A 1 93 ? -2.291 3.645 5.73 1 96.94 93 ILE A N 1
ATOM 746 C CA . ILE A 1 93 ? -1.792 5.004 5.551 1 96.94 93 ILE A CA 1
ATOM 747 C C . ILE A 1 93 ? -1.009 5.438 6.785 1 96.94 93 ILE A C 1
ATOM 749 O O . ILE A 1 93 ? 0.083 5.996 6.672 1 96.94 93 ILE A O 1
ATOM 753 N N . HIS A 1 94 ? -1.546 5.195 7.977 1 96 94 HIS A N 1
ATOM 754 C CA . HIS A 1 94 ? -0.871 5.586 9.211 1 96 94 HIS A CA 1
ATOM 755 C C . HIS A 1 94 ? 0.527 4.98 9.289 1 96 94 HIS A C 1
ATOM 757 O O . HIS A 1 94 ? 1.498 5.688 9.57 1 96 94 HIS A O 1
ATOM 763 N N . LYS A 1 95 ? 0.615 3.707 9.008 1 94.44 95 LYS A N 1
ATOM 764 C CA . LYS A 1 95 ? 1.916 3.049 9.086 1 94.44 95 LYS A CA 1
ATOM 765 C C . LYS A 1 95 ? 2.898 3.664 8.094 1 94.44 95 LYS A C 1
ATOM 767 O O . LYS A 1 95 ? 4.086 3.797 8.391 1 94.44 95 LYS A O 1
ATOM 772 N N . MET A 1 96 ? 2.396 4.031 6.969 1 95 96 MET A N 1
ATOM 773 C CA . MET A 1 96 ? 3.264 4.578 5.926 1 95 96 MET A CA 1
ATOM 774 C C . MET A 1 96 ? 3.787 5.953 6.32 1 95 96 MET A C 1
ATOM 776 O O . MET A 1 96 ? 4.957 6.266 6.09 1 95 96 MET A O 1
ATOM 780 N N . ILE A 1 97 ? 2.998 6.781 6.988 1 96.62 97 ILE A N 1
ATOM 781 C CA . ILE A 1 97 ? 3.398 8.164 7.203 1 96.62 97 ILE A CA 1
ATOM 782 C C . ILE A 1 97 ? 3.529 8.438 8.703 1 96.62 97 ILE A C 1
ATOM 784 O O . ILE A 1 97 ? 3.508 9.594 9.133 1 96.62 97 ILE A O 1
ATOM 788 N N . GLU A 1 98 ? 3.729 7.457 9.484 1 95.81 98 GLU A N 1
ATOM 789 C CA . GLU A 1 98 ? 3.758 7.527 10.945 1 95.81 98 GLU A CA 1
ATOM 790 C C . GLU A 1 98 ? 4.805 8.531 11.43 1 95.81 98 GLU A C 1
ATOM 792 O O . GLU A 1 98 ? 4.551 9.297 12.359 1 95.81 98 GLU A O 1
ATOM 797 N N . PRO A 1 99 ? 5.984 8.648 10.805 1 97.06 99 PRO A N 1
ATOM 798 C CA . PRO A 1 99 ? 6.961 9.609 11.32 1 97.06 99 PRO A CA 1
ATOM 799 C C . PRO A 1 99 ? 6.508 11.055 11.164 1 97.06 99 PRO A C 1
ATOM 801 O O . PRO A 1 99 ? 7.105 11.961 11.742 1 97.06 99 PRO A O 1
ATOM 804 N N . LEU A 1 100 ? 5.496 11.297 10.438 1 98.5 100 LEU A N 1
ATOM 805 C CA . LEU A 1 100 ? 5.023 12.648 10.156 1 98.5 100 LEU A CA 1
ATOM 806 C C . LEU A 1 100 ? 3.891 13.039 11.102 1 98.5 100 LEU A C 1
ATOM 808 O O . LEU A 1 100 ? 3.324 14.125 10.984 1 98.5 100 LEU A O 1
ATOM 812 N N . HIS A 1 101 ? 3.516 12.109 11.961 1 98.69 101 HIS A N 1
ATOM 813 C CA . HIS A 1 101 ? 2.436 12.352 12.914 1 98.69 101 HIS A CA 1
ATOM 814 C C . HIS A 1 101 ? 2.822 13.414 13.93 1 98.69 101 HIS A C 1
ATOM 816 O O . HIS A 1 101 ? 3.82 13.266 14.641 1 98.69 101 HIS A O 1
ATOM 822 N N . ILE A 1 102 ? 1.996 14.484 14.023 1 98.88 102 ILE A N 1
ATOM 823 C CA . ILE A 1 102 ? 2.445 15.602 14.852 1 98.88 102 ILE A CA 1
ATOM 824 C C . ILE A 1 102 ? 1.416 15.875 15.945 1 98.88 102 ILE A C 1
ATOM 826 O O . ILE A 1 102 ? 1.652 16.688 16.844 1 98.88 102 ILE A O 1
ATOM 830 N N . GLY A 1 103 ? 0.205 15.273 15.891 1 98.88 103 GLY A N 1
ATOM 831 C CA . GLY A 1 103 ? -0.797 15.562 16.906 1 98.88 103 GLY A CA 1
ATOM 832 C C . GLY A 1 103 ? -2.15 14.945 16.594 1 98.88 103 GLY A C 1
ATOM 833 O O . GLY A 1 103 ? -2.277 14.148 15.672 1 98.88 103 GLY A O 1
ATOM 834 N N . MET A 1 104 ? -3.092 15.289 17.453 1 98.94 104 MET A N 1
ATOM 835 C CA . MET A 1 104 ? -4.48 14.844 17.359 1 98.94 104 MET A CA 1
ATOM 836 C C . MET A 1 104 ? -5.395 16 16.984 1 98.94 104 MET A C 1
ATOM 838 O O . MET A 1 104 ? -5.113 17.156 17.312 1 98.94 104 MET A O 1
ATOM 842 N N . LEU A 1 105 ? -6.414 15.68 16.297 1 98.94 105 LEU A N 1
ATOM 843 C CA . LEU A 1 105 ? -7.414 16.688 15.938 1 98.94 105 LEU A CA 1
ATOM 844 C C . LEU A 1 105 ? -8.414 16.891 17.078 1 98.94 105 LEU A C 1
ATOM 846 O O . LEU A 1 105 ? -8.961 15.922 17.609 1 98.94 105 LEU A O 1
ATOM 850 N N . GLU A 1 106 ? -8.523 18.094 17.391 1 98.81 106 GLU A N 1
ATOM 851 C CA . GLU A 1 106 ? -9.586 18.5 18.312 1 98.81 106 GLU A CA 1
ATOM 852 C C . GLU A 1 106 ? -10.805 19.016 17.547 1 98.81 106 GLU A C 1
ATOM 854 O O . GLU A 1 106 ? -10.695 19.969 16.766 1 98.81 106 GLU A O 1
ATOM 859 N N . GLY A 1 107 ? -12.016 18.359 17.859 1 98.5 107 GLY A N 1
ATOM 860 C CA . GLY A 1 107 ? -13.211 18.766 17.125 1 98.5 107 GLY A CA 1
ATOM 861 C C . GLY A 1 107 ? -13.391 18.016 15.82 1 98.5 107 GLY A C 1
ATOM 862 O O . GLY A 1 107 ? -12.766 16.969 15.602 1 98.5 107 GLY A O 1
ATOM 863 N N . PRO A 1 108 ? -14.352 18.453 14.945 1 98.44 108 PRO A N 1
ATOM 864 C CA . PRO A 1 108 ? -14.633 17.75 13.688 1 98.44 108 PRO A CA 1
ATOM 865 C C . PRO A 1 108 ? -13.57 18.016 12.625 1 98.44 108 PRO A C 1
ATOM 867 O O . PRO A 1 108 ? -12.938 19.078 12.625 1 98.44 108 PRO A O 1
ATOM 870 N N . PRO A 1 109 ? -13.414 17.125 11.789 1 98.56 109 PRO A N 1
ATOM 871 C CA . PRO A 1 109 ? -12.5 17.375 10.672 1 98.56 109 PRO A CA 1
ATOM 872 C C . PRO A 1 109 ? -13.062 18.375 9.664 1 98.56 109 PRO A C 1
ATOM 874 O O . PRO A 1 109 ? -14.281 18.531 9.562 1 98.56 109 PRO A O 1
ATOM 877 N N . ARG A 1 110 ? -12.164 19.078 9.008 1 98.25 110 ARG A N 1
ATOM 878 C CA . ARG A 1 110 ? -12.516 19.891 7.848 1 98.25 110 ARG A CA 1
ATOM 879 C C . ARG A 1 110 ? -12.508 19.047 6.574 1 98.25 110 ARG A C 1
ATOM 881 O O . ARG A 1 110 ? -11.445 18.625 6.117 1 98.25 110 ARG A O 1
ATOM 888 N N . GLU A 1 111 ? -13.648 18.828 5.996 1 96.69 111 GLU A N 1
ATOM 889 C CA . GLU A 1 111 ? -13.742 18.062 4.762 1 96.69 111 GLU A CA 1
ATOM 890 C C . GLU A 1 111 ? -13.602 18.953 3.535 1 96.69 111 GLU A C 1
ATOM 892 O O . GLU A 1 111 ? -14.008 20.125 3.561 1 96.69 111 GLU A O 1
ATOM 897 N N . LEU A 1 112 ? -12.938 18.453 2.57 1 95.56 112 LEU A N 1
ATOM 898 C CA . LEU A 1 112 ? -12.977 19.141 1.283 1 95.56 112 LEU A CA 1
ATOM 899 C C . LEU A 1 112 ? -14.352 19.016 0.643 1 95.56 112 LEU A C 1
ATOM 901 O O . LEU A 1 112 ? -14.773 17.922 0.26 1 95.56 112 LEU A O 1
ATOM 905 N N . HIS A 1 113 ? -14.984 20.125 0.612 1 89.69 113 HIS A N 1
ATOM 906 C CA . HIS A 1 113 ? -16.344 20.141 0.083 1 89.69 113 HIS A CA 1
ATOM 907 C C . HIS A 1 113 ? -16.344 20.25 -1.438 1 89.69 113 HIS A C 1
ATOM 909 O O . HIS A 1 113 ? -15.406 20.797 -2.021 1 89.69 113 HIS A O 1
ATOM 915 N N . ASN A 1 114 ? -17.344 19.75 -2.137 1 87.12 114 ASN A N 1
ATOM 916 C CA . ASN A 1 114 ? -17.562 19.828 -3.576 1 87.12 114 ASN A CA 1
ATOM 917 C C . ASN A 1 114 ? -16.516 19.062 -4.352 1 87.12 114 ASN A C 1
ATOM 919 O O . ASN A 1 114 ? -16.125 19.453 -5.457 1 87.12 114 ASN A O 1
ATOM 923 N N . TYR A 1 115 ? -15.875 18.203 -3.773 1 90.19 115 TYR A N 1
ATOM 924 C CA . TYR A 1 115 ? -14.938 17.312 -4.457 1 90.19 115 TYR A CA 1
ATOM 925 C C . TYR A 1 115 ? -15.633 16.047 -4.93 1 90.19 115 TYR A C 1
ATOM 927 O O . TYR A 1 115 ? -16.406 15.445 -4.188 1 90.19 115 TYR A O 1
ATOM 935 N N . ASP A 1 116 ? -15.336 15.695 -6.164 1 89.62 116 ASP A N 1
ATOM 936 C CA . ASP A 1 116 ? -15.867 14.438 -6.695 1 89.62 116 ASP A CA 1
ATOM 937 C C . ASP A 1 116 ? -14.953 13.266 -6.344 1 89.62 116 ASP A C 1
ATOM 939 O O . ASP A 1 116 ? -14.094 12.883 -7.137 1 89.62 116 ASP A O 1
ATOM 943 N N . TYR A 1 117 ? -15.25 12.625 -5.234 1 89.38 117 TYR A N 1
ATOM 944 C CA . TYR A 1 117 ? -14.414 11.547 -4.719 1 89.38 117 TYR A CA 1
ATOM 945 C C . TYR A 1 117 ? -14.5 10.312 -5.613 1 89.38 117 TYR A C 1
ATOM 947 O O . TYR A 1 117 ? -13.633 9.438 -5.551 1 89.38 117 TYR A O 1
ATOM 955 N N . SER A 1 118 ? -15.531 10.164 -6.363 1 84.5 118 SER A N 1
ATOM 956 C CA . SER A 1 118 ? -15.68 9 -7.23 1 84.5 118 SER A CA 1
ATOM 957 C C . SER A 1 118 ? -14.562 8.93 -8.266 1 84.5 118 SER A C 1
ATOM 959 O O . SER A 1 118 ? -14.242 7.852 -8.773 1 84.5 118 SER A O 1
ATOM 961 N N . GLN A 1 119 ? -14.016 10.07 -8.531 1 82.38 119 GLN A N 1
ATOM 962 C CA . GLN A 1 119 ? -12.93 10.125 -9.508 1 82.38 119 GLN A CA 1
ATOM 963 C C . GLN A 1 119 ? -11.68 9.438 -8.977 1 82.38 119 GLN A C 1
ATOM 965 O O . GLN A 1 119 ? -10.781 9.086 -9.75 1 82.38 119 GLN A O 1
ATOM 970 N N . LEU A 1 120 ? -11.633 9.32 -7.707 1 82.88 120 LEU A N 1
ATOM 971 C CA . LEU A 1 120 ? -10.461 8.703 -7.098 1 82.88 120 LEU A CA 1
ATOM 972 C C . LEU A 1 120 ? -10.523 7.184 -7.215 1 82.88 120 LEU A C 1
ATOM 974 O O . LEU A 1 120 ? -9.5 6.508 -7.129 1 82.88 120 LEU A O 1
ATOM 978 N N . HIS A 1 121 ? -11.914 6.836 -7.188 1 66 121 HIS A N 1
ATOM 979 C CA . HIS A 1 121 ? -12.094 5.406 -7.418 1 66 121 HIS A CA 1
ATOM 980 C C . HIS A 1 121 ? -11.633 5.008 -8.812 1 66 121 HIS A C 1
ATOM 982 O O . HIS A 1 121 ? -11.031 3.945 -9 1 66 121 HIS A O 1
ATOM 988 N N . ALA A 1 122 ? -12.438 6.043 -9.781 1 50.31 122 ALA A N 1
ATOM 989 C CA . ALA A 1 122 ? -12.305 5.832 -11.227 1 50.31 122 ALA A CA 1
ATOM 990 C C . ALA A 1 122 ? -10.891 6.133 -11.695 1 50.31 122 ALA A C 1
ATOM 992 O O . ALA A 1 122 ? -10.531 5.824 -12.836 1 50.31 122 ALA A O 1
ATOM 993 N N . SER A 1 123 ? -10.195 7.168 -11.141 1 44.28 123 SER A N 1
ATOM 994 C CA . SER A 1 123 ? -8.852 7.27 -11.688 1 44.28 123 SER A CA 1
ATOM 995 C C . SER A 1 123 ? -8.266 5.891 -11.984 1 44.28 123 SER A C 1
ATOM 997 O O . SER A 1 123 ? -7.168 5.781 -12.531 1 44.28 123 SER A O 1
ATOM 999 N N . ARG A 1 124 ? -8.953 4.809 -11.484 1 38.97 124 ARG A N 1
ATOM 1000 C CA . ARG A 1 124 ? -8.898 3.451 -12.016 1 38.97 124 ARG A CA 1
ATOM 1001 C C . ARG A 1 124 ? -9.516 3.387 -13.414 1 38.97 124 ARG A C 1
ATOM 1003 O O . ARG A 1 124 ? -9.156 2.525 -14.219 1 38.97 124 ARG A O 1
ATOM 1010 N N . ARG A 1 125 ? -10.719 3.881 -13.625 1 34.03 125 ARG A N 1
ATOM 1011 C CA . ARG A 1 125 ? -11.461 3.775 -14.875 1 3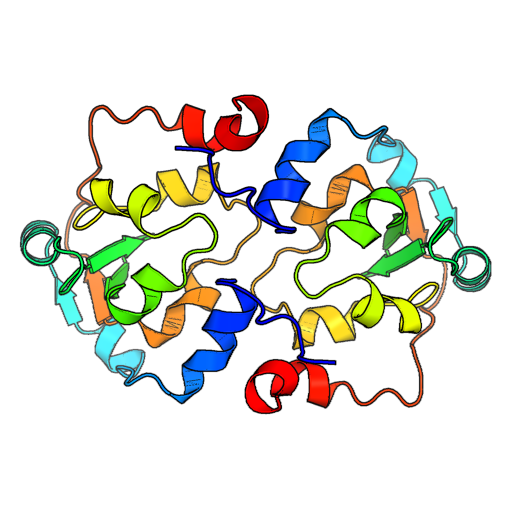4.03 125 ARG A CA 1
ATOM 1012 C C . ARG A 1 125 ? -11.023 4.844 -15.867 1 34.03 125 ARG A C 1
ATOM 1014 O O . ARG A 1 125 ? -11.336 4.762 -17.062 1 34.03 125 ARG A O 1
ATOM 1021 N N . GLY A 1 126 ? -10.859 6.125 -15.453 1 29.56 126 GLY A N 1
ATOM 1022 C CA . GLY A 1 126 ? -11.031 7.258 -16.344 1 29.56 126 GLY A CA 1
ATOM 1023 C C . GLY A 1 126 ? -9.922 7.383 -17.375 1 29.56 126 GLY A C 1
ATOM 1024 O O . GLY A 1 126 ? -10.023 8.164 -18.312 1 29.56 126 GLY A O 1
ATOM 1025 N N . GLN A 1 127 ? -8.609 7.309 -17.031 1 24.2 127 GLN A N 1
ATOM 1026 C CA . GLN A 1 127 ? -8.023 7.852 -18.25 1 24.2 127 GLN A CA 1
ATOM 1027 C C . GLN A 1 127 ? -8.109 6.844 -19.406 1 24.2 127 GLN A C 1
ATOM 1029 O O . GLN A 1 127 ? -8.016 5.633 -19.172 1 24.2 127 GLN A O 1
ATOM 1034 N N . MET B 1 1 ? 0.114 18.25 -22.375 1 22.91 1 MET B N 1
ATOM 1035 C CA . MET B 1 1 ? 1.016 17.812 -21.312 1 22.91 1 MET B CA 1
ATOM 1036 C C . MET B 1 1 ? 0.778 16.344 -20.984 1 22.91 1 MET B C 1
ATOM 1038 O O . MET B 1 1 ? -0.333 15.961 -20.609 1 22.91 1 MET B O 1
ATOM 1042 N N . GLU B 1 2 ? 1.367 15.414 -21.594 1 27.52 2 GLU B N 1
ATOM 1043 C CA . GLU B 1 2 ? 1.135 13.977 -21.5 1 27.52 2 GLU B CA 1
ATOM 1044 C C . GLU B 1 2 ? 1.197 13.516 -20.031 1 27.52 2 GLU B C 1
ATOM 1046 O O . GLU B 1 2 ? 2.02 14.008 -19.266 1 27.52 2 GLU B O 1
ATOM 1051 N N . SER B 1 3 ? 0.137 13.125 -19.531 1 32.62 3 SER B N 1
ATOM 1052 C CA . SER B 1 3 ? 0.093 12.578 -18.172 1 32.62 3 SER B CA 1
ATOM 1053 C C . SER B 1 3 ? 1.302 11.695 -17.891 1 32.62 3 SER B C 1
ATOM 1055 O O . SER B 1 3 ? 1.633 10.812 -18.688 1 32.62 3 SER B O 1
ATOM 1057 N N . PRO B 1 4 ? 2.266 12.164 -17.281 1 38.25 4 PRO B N 1
ATOM 1058 C CA . PRO B 1 4 ? 3.43 11.289 -17.094 1 38.25 4 PRO B CA 1
ATOM 1059 C C . PRO B 1 4 ? 3.047 9.828 -16.906 1 38.25 4 PRO B C 1
ATOM 1061 O O . PRO B 1 4 ? 2.027 9.531 -16.266 1 38.25 4 PRO B O 1
ATOM 1064 N N . ARG B 1 5 ? 3.264 9.203 -17.938 1 43.31 5 ARG B N 1
ATOM 1065 C CA . ARG B 1 5 ? 3.059 7.758 -17.969 1 43.31 5 ARG B CA 1
ATOM 1066 C C . ARG B 1 5 ? 3.441 7.125 -16.641 1 43.31 5 ARG B C 1
ATOM 1068 O O . ARG B 1 5 ? 4.613 7.133 -16.25 1 43.31 5 ARG B O 1
ATOM 1075 N N . ARG B 1 6 ? 2.488 7.277 -15.641 1 58.97 6 ARG B N 1
ATOM 1076 C CA . ARG B 1 6 ? 2.76 6.707 -14.328 1 58.97 6 ARG B CA 1
ATOM 1077 C C . ARG B 1 6 ? 3.254 5.27 -14.445 1 58.97 6 ARG B C 1
ATOM 1079 O O . ARG B 1 6 ? 2.66 4.461 -15.164 1 58.97 6 ARG B O 1
ATOM 1086 N N . GLY B 1 7 ? 4.523 4.988 -14.344 1 72.81 7 GLY B N 1
ATOM 1087 C CA . GLY B 1 7 ? 5.191 3.697 -14.289 1 72.81 7 GLY B CA 1
ATOM 1088 C C . GLY B 1 7 ? 4.465 2.688 -13.422 1 72.81 7 GLY B C 1
ATOM 1089 O O . GLY B 1 7 ? 3.344 2.936 -12.977 1 72.81 7 GLY B O 1
ATOM 1090 N N . PRO B 1 8 ? 4.906 1.501 -13.359 1 80.94 8 PRO B N 1
ATOM 1091 C CA . PRO B 1 8 ? 4.309 0.475 -12.5 1 80.94 8 PRO B CA 1
ATOM 1092 C C . PRO B 1 8 ? 4.133 0.939 -11.055 1 80.94 8 PRO B C 1
ATOM 1094 O O . PRO B 1 8 ? 5.02 1.591 -10.5 1 80.94 8 PRO B O 1
ATOM 1097 N N . SER B 1 9 ? 2.873 0.738 -10.547 1 84.88 9 SER B N 1
ATOM 1098 C CA . SER B 1 9 ? 2.516 1.067 -9.172 1 84.88 9 SER B CA 1
ATOM 1099 C C . SER B 1 9 ? 1.366 0.199 -8.68 1 84.88 9 SER B C 1
ATOM 1101 O O . SER B 1 9 ? 0.693 -0.462 -9.469 1 84.88 9 SER B O 1
ATOM 1103 N N . GLY B 1 10 ? 1.258 0.145 -7.348 1 86.44 10 GLY B N 1
ATOM 1104 C CA . GLY B 1 10 ? 0.106 -0.551 -6.793 1 86.44 10 GLY B CA 1
ATOM 1105 C C . GLY B 1 10 ? -1.218 -0.011 -7.305 1 86.44 10 GLY B C 1
ATOM 1106 O O . GLY B 1 10 ? -2.09 -0.778 -7.715 1 86.44 10 GLY B O 1
ATOM 1107 N N . MET B 1 11 ? -1.302 1.263 -7.277 1 87.19 11 MET B N 1
ATOM 1108 C CA . MET B 1 11 ? -2.529 1.891 -7.758 1 87.19 11 MET B CA 1
ATOM 1109 C C . MET B 1 11 ? -2.779 1.546 -9.219 1 87.19 11 MET B C 1
ATOM 1111 O O . MET B 1 11 ? -3.896 1.188 -9.602 1 87.19 11 MET B O 1
ATOM 1115 N N . ALA B 1 12 ? -1.807 1.687 -10.055 1 85.19 12 ALA B N 1
ATOM 1116 C CA . ALA B 1 12 ? -1.954 1.365 -11.469 1 85.19 12 ALA B CA 1
ATOM 1117 C C . ALA B 1 12 ? -2.428 -0.072 -11.664 1 85.19 12 ALA B C 1
ATOM 1119 O O . ALA B 1 12 ? -3.23 -0.355 -12.555 1 85.19 12 ALA B O 1
ATOM 1120 N N . PHE B 1 13 ? -1.928 -0.908 -10.883 1 91.12 13 PHE B N 1
ATOM 1121 C CA . PHE B 1 13 ? -2.352 -2.297 -11.016 1 91.12 13 PHE B CA 1
ATOM 1122 C C . PHE B 1 13 ? -3.805 -2.463 -10.594 1 91.12 13 PHE B C 1
ATOM 1124 O O . PHE B 1 13 ? -4.57 -3.182 -11.242 1 91.12 13 PHE B O 1
ATOM 1131 N N . VAL B 1 14 ? -4.16 -1.93 -9.438 1 90.44 14 VAL B N 1
ATOM 1132 C CA . VAL B 1 14 ? -5.535 -2.02 -8.953 1 90.44 14 VAL B CA 1
ATOM 1133 C C . VAL B 1 14 ? -6.492 -1.54 -10.047 1 90.44 14 VAL B C 1
ATOM 1135 O O . VAL B 1 14 ? -7.57 -2.115 -10.234 1 90.44 14 VAL B O 1
ATOM 1138 N N . MET B 1 15 ? -6.086 -0.647 -10.773 1 87.5 15 MET B N 1
ATOM 1139 C CA . MET B 1 15 ? -6.914 -0.144 -11.867 1 87.5 15 MET B CA 1
ATOM 1140 C C . MET B 1 15 ? -7.098 -1.208 -12.945 1 87.5 15 MET B C 1
ATOM 1142 O O . MET B 1 15 ? -8.031 -1.128 -13.75 1 87.5 15 MET B O 1
ATOM 1146 N N . GLN B 1 16 ? -6.289 -2.176 -13 1 90.38 16 GLN B N 1
ATOM 1147 C CA . GLN B 1 16 ? -6.375 -3.244 -13.992 1 90.38 16 GLN B CA 1
ATOM 1148 C C . GLN B 1 16 ? -7.328 -4.344 -13.539 1 90.38 16 GLN B C 1
ATOM 1150 O O . GLN B 1 16 ? -7.656 -5.25 -14.305 1 90.38 16 GLN B O 1
ATOM 1155 N N . HIS B 1 17 ? -7.793 -4.277 -12.305 1 92.81 17 HIS B N 1
ATOM 1156 C CA . HIS B 1 17 ? -8.562 -5.375 -11.734 1 92.81 17 HIS B CA 1
ATOM 1157 C C . HIS B 1 17 ? -9.758 -5.734 -12.617 1 92.81 17 HIS B C 1
ATOM 1159 O O . HIS B 1 17 ? -10.023 -6.91 -12.852 1 92.81 17 HIS B O 1
ATOM 1165 N N . ARG B 1 18 ? -10.32 -4.789 -13.141 1 88.94 18 ARG B N 1
ATOM 1166 C CA . ARG B 1 18 ? -11.539 -5 -13.922 1 88.94 18 ARG B CA 1
ATOM 1167 C C . ARG B 1 18 ? -11.227 -5.711 -15.234 1 88.94 18 ARG B C 1
ATOM 1169 O O . ARG B 1 18 ? -12.102 -6.363 -15.812 1 88.94 18 ARG B O 1
ATOM 1176 N N . ARG B 1 19 ? -10.047 -5.691 -15.641 1 92.12 19 ARG B N 1
ATOM 1177 C CA . ARG B 1 19 ? -9.648 -6.277 -16.922 1 92.12 19 ARG B CA 1
ATOM 1178 C C . ARG B 1 19 ? -9.18 -7.719 -16.734 1 92.12 19 ARG B C 1
ATOM 1180 O O . ARG B 1 19 ? -9.016 -8.453 -17.719 1 92.12 19 ARG B O 1
ATOM 1187 N N . LEU B 1 20 ? -9.023 -8.109 -15.562 1 94.25 20 LEU B N 1
ATOM 1188 C CA . LEU B 1 20 ? -8.453 -9.414 -15.266 1 94.25 20 LEU B CA 1
ATOM 1189 C C . LEU B 1 20 ? -9.531 -10.484 -15.219 1 94.25 20 LEU B C 1
ATOM 1191 O O . LEU B 1 20 ? -10.648 -10.227 -14.758 1 94.25 20 LEU B O 1
ATOM 1195 N N . LYS B 1 21 ? -9.164 -11.641 -15.883 1 89.69 21 LYS B N 1
ATOM 1196 C CA . LYS B 1 21 ? -10.016 -12.812 -15.695 1 89.69 21 LYS B CA 1
ATOM 1197 C C . LYS B 1 21 ? -9.789 -13.445 -14.328 1 89.69 21 LYS B C 1
ATOM 1199 O O . LYS B 1 21 ? -8.719 -13.992 -14.055 1 89.69 21 LYS B O 1
ATOM 1204 N N . ARG B 1 22 ? -10.859 -13.359 -13.492 1 92.31 22 ARG B N 1
ATOM 1205 C CA . ARG B 1 22 ? -10.688 -13.828 -12.117 1 92.31 22 ARG B CA 1
ATOM 1206 C C . ARG B 1 22 ? -11.5 -15.086 -11.859 1 92.31 22 ARG B C 1
ATOM 1208 O O . ARG B 1 22 ? -12.555 -15.289 -12.469 1 92.31 22 ARG B O 1
ATOM 1215 N N . ILE B 1 23 ? -11.008 -15.891 -11.031 1 95.44 23 ILE B N 1
ATOM 1216 C CA . ILE B 1 23 ? -11.727 -17.016 -10.453 1 95.44 23 ILE B CA 1
ATOM 1217 C C . ILE B 1 23 ? -12.562 -16.547 -9.273 1 95.44 23 ILE B C 1
ATOM 1219 O O . ILE B 1 23 ? -12.055 -15.883 -8.367 1 95.44 23 ILE B O 1
ATOM 1223 N N . PRO B 1 24 ? -13.82 -16.891 -9.352 1 95.81 24 PRO B N 1
ATOM 1224 C CA . PRO B 1 24 ? -14.625 -16.484 -8.195 1 95.81 24 PRO B CA 1
ATOM 1225 C C . PRO B 1 24 ? -14.047 -16.984 -6.871 1 95.81 24 PRO B C 1
ATOM 1227 O O . PRO B 1 24 ? -13.539 -18.109 -6.793 1 95.81 24 PRO B O 1
ATOM 1230 N N . ALA B 1 25 ? -14.156 -16.156 -5.867 1 95.06 25 ALA B N 1
ATOM 1231 C CA . ALA B 1 25 ? -13.539 -16.406 -4.566 1 95.06 25 ALA B CA 1
ATOM 1232 C C . ALA B 1 25 ? -13.969 -17.766 -4.012 1 95.06 25 ALA B C 1
ATOM 1234 O O . ALA B 1 25 ? -13.141 -18.516 -3.482 1 95.06 25 ALA B O 1
ATOM 1235 N N . GLN B 1 26 ? -15.195 -18.062 -4.117 1 96.25 26 GLN B N 1
ATOM 1236 C CA . GLN B 1 26 ? -15.703 -19.328 -3.6 1 96.25 26 GLN B CA 1
ATOM 1237 C C . GLN B 1 26 ? -15.031 -20.516 -4.277 1 96.25 26 GLN B C 1
ATOM 1239 O O . GLN B 1 26 ? -14.727 -21.531 -3.631 1 96.25 26 GLN B O 1
ATOM 1244 N N . GLU B 1 27 ? -14.883 -20.422 -5.57 1 98.06 27 GLU B N 1
ATOM 1245 C CA . GLU B 1 27 ? -14.195 -21.469 -6.305 1 98.06 27 GLU B CA 1
ATOM 1246 C C . GLU B 1 27 ? -12.727 -21.562 -5.891 1 98.06 27 GLU B C 1
ATOM 1248 O O . GLU B 1 27 ? -12.203 -22.656 -5.668 1 98.06 27 GLU B O 1
ATOM 1253 N N . ALA B 1 28 ? -12.062 -20.453 -5.781 1 98.19 28 ALA B N 1
ATOM 1254 C CA . ALA B 1 28 ? -10.664 -20.438 -5.367 1 98.19 28 ALA B CA 1
ATOM 1255 C C . ALA B 1 28 ? -10.492 -21.062 -3.984 1 98.19 28 ALA B C 1
ATOM 1257 O O . ALA B 1 28 ? -9.555 -21.828 -3.754 1 98.19 28 ALA B O 1
ATOM 1258 N N . MET B 1 29 ? -11.398 -20.734 -3.092 1 97.88 29 MET B N 1
ATOM 1259 C CA . MET B 1 29 ? -11.297 -21.219 -1.72 1 97.88 29 MET B CA 1
ATOM 1260 C C . MET B 1 29 ? -11.57 -22.719 -1.651 1 97.88 29 MET B C 1
ATOM 1262 O O . MET B 1 29 ? -11.242 -23.359 -0.655 1 97.88 29 MET B O 1
ATOM 1266 N N . GLY B 1 30 ? -12.094 -23.297 -2.693 1 98.31 30 GLY B N 1
ATOM 1267 C CA . GLY B 1 30 ? -12.375 -24.719 -2.756 1 98.31 30 GLY B CA 1
ATOM 1268 C C . GLY B 1 30 ? -11.344 -25.5 -3.551 1 98.31 30 GLY B C 1
ATOM 1269 O O . GLY B 1 30 ? -11.469 -26.719 -3.715 1 98.31 30 GLY B O 1
ATOM 1270 N N . THR B 1 31 ? -10.383 -24.875 -4.129 1 98.81 31 THR B N 1
ATOM 1271 C CA . THR B 1 31 ? -9.32 -25.484 -4.918 1 98.81 31 THR B CA 1
ATOM 1272 C C . THR B 1 31 ? -8.016 -25.547 -4.121 1 98.81 31 THR B C 1
ATOM 1274 O O . THR B 1 31 ? -7.598 -24.562 -3.533 1 98.81 31 THR B O 1
ATOM 1277 N N . PHE B 1 32 ? -7.387 -26.719 -4.09 1 98.88 32 PHE B N 1
ATOM 1278 C CA . PHE B 1 32 ? -6.184 -26.891 -3.285 1 98.88 32 PHE B CA 1
ATOM 1279 C C . PHE B 1 32 ? -5 -27.281 -4.156 1 98.88 32 PHE B C 1
ATOM 1281 O O . PHE B 1 32 ? -5.145 -28.078 -5.09 1 98.88 32 PHE B O 1
ATOM 1288 N N . TYR B 1 33 ? -3.863 -26.75 -3.889 1 98.94 33 TYR B N 1
ATOM 1289 C CA . TYR B 1 33 ? -2.596 -27.062 -4.535 1 98.94 33 TYR B CA 1
ATOM 1290 C C . TYR B 1 33 ? -1.525 -27.391 -3.506 1 98.94 33 TYR B C 1
ATOM 1292 O O . TYR B 1 33 ? -1.472 -26.797 -2.434 1 98.94 33 TYR B O 1
ATOM 1300 N N . THR B 1 34 ? -0.628 -28.297 -3.811 1 98.88 34 THR B N 1
ATOM 1301 C CA . THR B 1 34 ? 0.577 -28.531 -3.021 1 98.88 34 THR B CA 1
ATOM 1302 C C . THR B 1 34 ? 1.672 -27.531 -3.406 1 98.88 34 THR B C 1
ATOM 1304 O O . THR B 1 34 ? 1.59 -26.891 -4.449 1 98.88 34 THR B O 1
ATOM 1307 N N . ASN B 1 35 ? 2.682 -27.453 -2.465 1 98.81 35 ASN B N 1
ATOM 1308 C CA . ASN B 1 35 ? 3.783 -26.562 -2.814 1 98.81 35 ASN B CA 1
ATOM 1309 C C . ASN B 1 35 ? 4.527 -27.047 -4.055 1 98.81 35 ASN B C 1
ATOM 1311 O O . ASN B 1 35 ? 5.043 -26.25 -4.832 1 98.81 35 ASN B O 1
ATOM 1315 N N . ALA B 1 36 ? 4.535 -28.359 -4.32 1 98.81 36 ALA B N 1
ATOM 1316 C CA . ALA B 1 36 ? 5.152 -28.906 -5.531 1 98.81 36 ALA B CA 1
ATOM 1317 C C . ALA B 1 36 ? 4.414 -28.438 -6.781 1 98.81 36 ALA B C 1
ATOM 1319 O O . ALA B 1 36 ? 5.043 -28.078 -7.777 1 98.81 36 ALA B O 1
ATOM 1320 N N . GLN B 1 37 ? 3.121 -28.438 -6.746 1 98.88 37 GLN B N 1
ATOM 1321 C CA . GLN B 1 37 ? 2.32 -27.969 -7.871 1 98.88 37 GLN B CA 1
ATOM 1322 C C . GLN B 1 37 ? 2.545 -26.484 -8.125 1 98.88 37 GLN B C 1
ATOM 1324 O O . GLN B 1 37 ? 2.66 -26.062 -9.273 1 98.88 37 GLN B O 1
ATOM 1329 N N . VAL B 1 38 ? 2.592 -25.719 -7.082 1 98.94 38 VAL B N 1
ATOM 1330 C CA . VAL B 1 38 ? 2.867 -24.297 -7.215 1 98.94 38 VAL B CA 1
ATOM 1331 C C . VAL B 1 38 ? 4.242 -24.078 -7.848 1 98.94 38 VAL B C 1
ATOM 1333 O O . VAL B 1 38 ? 4.406 -23.25 -8.734 1 98.94 38 VAL B O 1
ATOM 1336 N N . TYR B 1 39 ? 5.215 -24.875 -7.41 1 98.81 39 TYR B N 1
ATOM 1337 C CA . TYR B 1 39 ? 6.602 -24.734 -7.848 1 98.81 39 TYR B CA 1
ATOM 1338 C C . TYR B 1 39 ? 6.734 -25.016 -9.336 1 98.81 39 TYR B C 1
ATOM 1340 O O . TYR B 1 39 ? 7.699 -24.578 -9.977 1 98.81 39 TYR B O 1
ATOM 1348 N N . GLU B 1 40 ? 5.852 -25.719 -9.93 1 98.81 40 GLU B N 1
ATOM 1349 C CA . GLU B 1 40 ? 5.879 -25.984 -11.367 1 98.81 40 GLU B CA 1
ATOM 1350 C C . GLU B 1 40 ? 5.617 -24.719 -12.172 1 98.81 40 GLU B C 1
ATOM 1352 O O . GLU B 1 40 ? 5.902 -24.656 -13.367 1 98.81 40 GLU B O 1
ATOM 1357 N N . HIS B 1 41 ? 5.078 -23.719 -11.633 1 98.88 41 HIS B N 1
ATOM 1358 C CA . HIS B 1 41 ? 4.734 -22.438 -12.266 1 98.88 41 HIS B CA 1
ATOM 1359 C C . HIS B 1 41 ? 5.66 -21.328 -11.789 1 98.88 41 HIS B C 1
ATOM 1361 O O . HIS B 1 41 ? 5.258 -20.469 -11.008 1 98.88 41 HIS B O 1
ATOM 1367 N N . ARG B 1 42 ? 6.895 -21.344 -12.188 1 98.56 42 ARG B N 1
ATOM 1368 C CA . ARG B 1 42 ? 7.914 -20.469 -11.617 1 98.56 42 ARG B CA 1
ATOM 1369 C C . ARG B 1 42 ? 8.75 -19.812 -12.711 1 98.56 42 ARG B C 1
ATOM 1371 O O . ARG B 1 42 ? 9.93 -19.547 -12.516 1 98.56 42 ARG B O 1
ATOM 1378 N N . THR B 1 43 ? 8.117 -19.609 -13.891 1 98.31 43 THR B N 1
ATOM 1379 C CA . THR B 1 43 ? 8.703 -18.812 -14.961 1 98.31 43 THR B CA 1
ATOM 1380 C C . THR B 1 43 ? 7.969 -17.484 -15.102 1 98.31 43 THR B C 1
ATOM 1382 O O . THR B 1 43 ? 6.832 -17.344 -14.648 1 98.31 43 THR B O 1
ATOM 1385 N N . PRO B 1 44 ? 8.562 -16.516 -15.688 1 97.88 44 PRO B N 1
ATOM 1386 C CA . PRO B 1 44 ? 7.93 -15.203 -15.828 1 97.88 44 PRO B CA 1
ATOM 1387 C C . PRO B 1 44 ? 6.605 -15.266 -16.578 1 97.88 44 PRO B C 1
ATOM 1389 O O . PRO B 1 44 ? 5.727 -14.43 -16.359 1 97.88 44 PRO B O 1
ATOM 1392 N N . GLU B 1 45 ? 6.398 -16.266 -17.453 1 98 45 GLU B N 1
ATOM 1393 C CA . GLU B 1 45 ? 5.191 -16.359 -18.266 1 98 45 GLU B CA 1
ATOM 1394 C C . GLU B 1 45 ? 4.137 -17.234 -17.594 1 98 45 GLU B C 1
ATOM 1396 O O . GLU B 1 45 ? 3.02 -17.359 -18.094 1 98 45 GLU B O 1
ATOM 1401 N N . ASP B 1 46 ? 4.551 -17.859 -16.609 1 98.75 46 ASP B N 1
ATOM 1402 C CA . ASP B 1 46 ? 3.725 -18.766 -15.805 1 98.75 46 ASP B CA 1
ATOM 1403 C C . ASP B 1 46 ? 4.234 -18.844 -14.367 1 98.75 46 ASP B C 1
ATOM 1405 O O . ASP B 1 46 ? 5.012 -19.734 -14.023 1 98.75 46 ASP B O 1
ATOM 1409 N N . CYS B 1 47 ? 3.781 -17.891 -13.516 1 98.44 47 CYS B N 1
ATOM 1410 C CA . CYS B 1 47 ? 4.418 -17.797 -12.211 1 98.44 47 CYS B CA 1
ATOM 1411 C C . CYS B 1 47 ? 3.375 -17.719 -11.102 1 98.44 47 CYS B C 1
ATOM 1413 O O . CYS B 1 47 ? 2.535 -16.812 -11.094 1 98.44 47 CYS B O 1
ATOM 1415 N N . TRP B 1 48 ? 3.455 -18.594 -10.188 1 98.94 48 TRP B N 1
ATOM 1416 C CA . TRP B 1 48 ? 2.609 -18.656 -9 1 98.94 48 TRP B CA 1
ATOM 1417 C C . TRP B 1 48 ? 3.436 -18.469 -7.73 1 98.94 48 TRP B C 1
ATOM 1419 O O . TRP B 1 48 ? 4.652 -18.656 -7.738 1 98.94 48 TRP B O 1
ATOM 1429 N N . VAL B 1 49 ? 2.789 -17.969 -6.742 1 98.94 49 VAL B N 1
ATOM 1430 C CA . VAL B 1 49 ? 3.359 -17.875 -5.402 1 98.94 49 VAL B CA 1
ATOM 1431 C C . VAL B 1 49 ? 2.307 -18.25 -4.363 1 98.94 49 VAL B C 1
ATOM 1433 O O . VAL B 1 49 ? 1.124 -18.375 -4.684 1 98.94 49 VAL B O 1
ATOM 1436 N N . THR B 1 50 ? 2.836 -18.453 -3.172 1 98.94 50 THR B N 1
ATOM 1437 C CA . THR B 1 50 ? 1.934 -18.578 -2.031 1 98.94 50 THR B CA 1
ATOM 1438 C C . THR B 1 50 ? 2.115 -17.406 -1.07 1 98.94 50 THR B C 1
ATOM 1440 O O . THR B 1 50 ? 3.213 -16.859 -0.956 1 98.94 50 THR B O 1
ATOM 1443 N N . TYR B 1 51 ? 1.067 -17.016 -0.447 1 98.88 51 TYR B N 1
ATOM 1444 C CA . TYR B 1 51 ? 1.017 -15.953 0.562 1 98.88 51 TYR B CA 1
ATOM 1445 C C . TYR B 1 51 ? -0.034 -16.266 1.622 1 98.88 51 TYR B C 1
ATOM 1447 O O . TYR B 1 51 ? -1.227 -16.344 1.318 1 98.88 51 TYR B O 1
ATOM 1455 N N . LYS B 1 52 ? 0.414 -16.484 2.816 1 98.5 52 LYS B N 1
ATOM 1456 C CA . LYS B 1 52 ? -0.445 -16.781 3.959 1 98.5 52 LYS B CA 1
ATOM 1457 C C . LYS B 1 52 ? -1.41 -17.922 3.641 1 98.5 52 LYS B C 1
ATOM 1459 O O . LYS B 1 52 ? -2.611 -17.812 3.895 1 98.5 52 LYS B O 1
ATOM 1464 N N . GLY B 1 53 ? -0.918 -18.906 3.033 1 98.75 53 GLY B N 1
ATOM 1465 C CA . GLY B 1 53 ? -1.659 -20.125 2.807 1 98.75 53 GLY B CA 1
ATOM 1466 C C . GLY B 1 53 ? -2.541 -20.078 1.574 1 98.75 53 GLY B C 1
ATOM 1467 O O . GLY B 1 53 ? -3.305 -21.016 1.31 1 98.75 53 GLY B O 1
ATOM 1468 N N . GLN B 1 54 ? -2.479 -19 0.823 1 98.88 54 GLN B N 1
ATOM 1469 C CA . GLN B 1 54 ? -3.234 -18.844 -0.413 1 98.88 54 GLN B CA 1
ATOM 1470 C C . GLN B 1 54 ? -2.314 -18.875 -1.631 1 98.88 54 GLN B C 1
ATOM 1472 O O . GLN B 1 54 ? -1.123 -18.578 -1.526 1 98.88 54 GLN B O 1
ATOM 1477 N N . VAL B 1 55 ? -2.865 -19.344 -2.744 1 98.94 55 VAL B N 1
ATOM 1478 C CA . VAL B 1 55 ? -2.104 -19.453 -3.984 1 98.94 55 VAL B CA 1
ATOM 1479 C C . VAL B 1 55 ? -2.545 -18.375 -4.961 1 98.94 55 VAL B C 1
ATOM 1481 O O . VAL B 1 55 ? -3.744 -18.172 -5.18 1 98.94 55 VAL B O 1
ATOM 1484 N N . TYR B 1 56 ? -1.596 -17.688 -5.512 1 98.88 56 TYR B N 1
ATOM 1485 C CA . TYR B 1 56 ? -1.855 -16.609 -6.457 1 98.88 56 TYR B CA 1
ATOM 1486 C C . TYR B 1 56 ? -1.11 -16.844 -7.766 1 98.88 56 TYR B C 1
ATOM 1488 O O . TYR B 1 56 ? 0.044 -17.281 -7.762 1 98.88 56 TYR B O 1
ATOM 1496 N N . ASP B 1 57 ? -1.72 -16.594 -8.891 1 98.88 57 ASP B N 1
ATOM 1497 C CA . ASP B 1 57 ? -1.089 -16.516 -10.203 1 98.88 57 ASP B CA 1
ATOM 1498 C C . ASP B 1 57 ? -0.624 -15.086 -10.5 1 98.88 57 ASP B C 1
ATOM 1500 O O . ASP B 1 57 ? -1.422 -14.234 -10.898 1 98.88 57 ASP B O 1
ATOM 1504 N N . LEU B 1 58 ? 0.687 -14.836 -10.359 1 98.44 58 LEU B N 1
ATOM 1505 C CA . LEU B 1 58 ? 1.251 -13.492 -10.453 1 98.44 58 LEU B CA 1
ATOM 1506 C C . LEU B 1 58 ? 1.621 -13.164 -11.898 1 98.44 58 LEU B C 1
ATOM 1508 O O . LEU B 1 58 ? 2.203 -12.109 -12.172 1 98.44 58 LEU B O 1
ATOM 1512 N N . THR B 1 59 ? 1.244 -13.969 -12.852 1 98.12 59 THR B N 1
ATOM 1513 C CA . THR B 1 59 ? 1.671 -13.797 -14.234 1 98.12 59 THR B CA 1
ATOM 1514 C C . THR B 1 59 ? 1.292 -12.406 -14.75 1 98.12 59 THR B C 1
ATOM 1516 O O . THR B 1 59 ? 2.102 -11.734 -15.391 1 98.12 59 THR B O 1
ATOM 1519 N N . GLN B 1 60 ? 0.12 -11.953 -14.453 1 96.31 60 GLN B N 1
ATOM 1520 C CA . GLN B 1 60 ? -0.368 -10.68 -14.969 1 96.31 60 GLN B CA 1
ATOM 1521 C C . GLN B 1 60 ? 0.081 -9.516 -14.086 1 96.31 60 GLN B C 1
ATOM 1523 O O . GLN B 1 60 ? -0.143 -8.352 -14.422 1 96.31 60 GLN B O 1
ATOM 1528 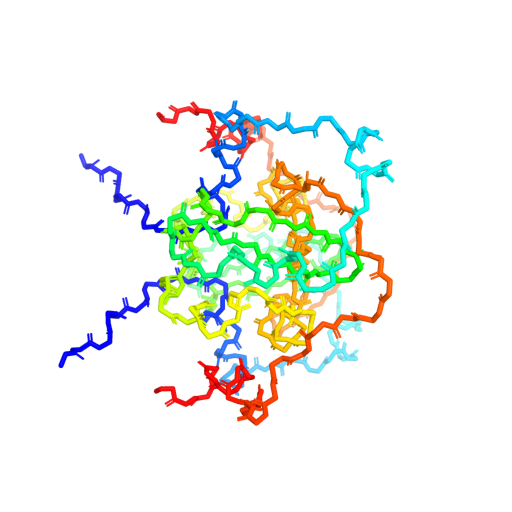N N . TYR B 1 61 ? 0.649 -9.797 -12.93 1 97.06 61 TYR B N 1
ATOM 1529 C CA . TYR B 1 61 ? 1.116 -8.758 -12.023 1 97.06 61 TYR B CA 1
ATOM 1530 C C . TYR B 1 61 ? 2.611 -8.516 -12.188 1 97.06 61 TYR B C 1
ATOM 1532 O O . TYR B 1 61 ? 3.113 -7.441 -11.852 1 97.06 61 TYR B O 1
ATOM 1540 N N . LEU B 1 62 ? 3.326 -9.453 -12.641 1 96.69 62 LEU B N 1
ATOM 1541 C CA . LEU B 1 62 ? 4.785 -9.445 -12.609 1 96.69 62 LEU B CA 1
ATOM 1542 C C . LEU B 1 62 ? 5.336 -8.133 -13.148 1 96.69 62 LEU B C 1
ATOM 1544 O O . LEU B 1 62 ? 6.184 -7.5 -12.508 1 96.69 62 LEU B O 1
ATOM 1548 N N . ALA B 1 63 ? 4.832 -7.59 -14.188 1 93.5 63 ALA B N 1
ATOM 1549 C CA . ALA B 1 63 ? 5.332 -6.391 -14.852 1 93.5 63 ALA B CA 1
ATOM 1550 C C . ALA B 1 63 ? 4.891 -5.129 -14.109 1 93.5 63 ALA B C 1
ATOM 1552 O O . ALA B 1 63 ? 5.395 -4.035 -14.375 1 93.5 63 ALA B O 1
ATOM 1553 N N . TRP B 1 64 ? 3.971 -5.293 -13.234 1 92.5 64 TRP B N 1
ATOM 1554 C CA . TRP B 1 64 ? 3.4 -4.145 -12.539 1 92.5 64 TRP B CA 1
ATOM 1555 C C . TRP B 1 64 ? 4.074 -3.938 -11.188 1 92.5 64 TRP B C 1
ATOM 1557 O O . TRP B 1 64 ? 3.818 -2.943 -10.5 1 92.5 64 TRP B O 1
ATOM 1567 N N . HIS B 1 65 ? 4.93 -4.859 -10.742 1 93.69 65 HIS B N 1
ATOM 1568 C CA . HIS B 1 65 ? 5.633 -4.668 -9.484 1 93.69 65 HIS B CA 1
ATOM 1569 C C . HIS B 1 65 ? 6.496 -3.414 -9.516 1 93.69 65 HIS B C 1
ATOM 1571 O O . HIS B 1 65 ? 7.34 -3.262 -10.398 1 93.69 65 HIS B O 1
ATOM 1577 N N . PRO B 1 66 ? 6.348 -2.523 -8.594 1 87.56 66 PRO B N 1
ATOM 1578 C CA . PRO B 1 66 ? 6.961 -1.195 -8.688 1 87.56 66 PRO B CA 1
ATOM 1579 C C . PRO B 1 66 ? 8.484 -1.249 -8.711 1 87.56 66 PRO B C 1
ATOM 1581 O O . PRO B 1 66 ? 9.125 -0.458 -9.406 1 87.56 66 PRO B O 1
ATOM 1584 N N . ALA B 1 67 ? 9.117 -2.057 -8.117 1 86 67 ALA B N 1
ATOM 1585 C CA . ALA B 1 67 ? 10.578 -2.098 -8.086 1 86 67 ALA B CA 1
ATOM 1586 C C . ALA B 1 67 ? 11.133 -2.959 -9.211 1 86 67 ALA B C 1
ATOM 1588 O O . ALA B 1 67 ? 12.328 -3.254 -9.25 1 86 67 ALA B O 1
ATOM 1589 N N . GLY B 1 68 ? 10.258 -3.438 -10.086 1 89.19 68 GLY B N 1
ATOM 1590 C CA . GLY B 1 68 ? 10.68 -4.254 -11.211 1 89.19 68 GLY B CA 1
ATOM 1591 C C . GLY B 1 68 ? 10.414 -5.734 -11 1 89.19 68 GLY B C 1
ATOM 1592 O O . GLY B 1 68 ? 10.375 -6.211 -9.867 1 89.19 68 GLY B O 1
ATOM 1593 N N . ALA B 1 69 ? 10.375 -6.438 -12.164 1 93.88 69 ALA B N 1
ATOM 1594 C CA . ALA B 1 69 ? 10.086 -7.867 -12.133 1 93.88 69 ALA B CA 1
ATOM 1595 C C . ALA B 1 69 ? 11.242 -8.648 -11.523 1 93.88 69 ALA B C 1
ATOM 1597 O O . ALA B 1 69 ? 11.039 -9.703 -10.906 1 93.88 69 ALA B O 1
ATOM 1598 N N . GLU B 1 70 ? 12.391 -8.195 -11.594 1 94.38 70 GLU B N 1
ATOM 1599 C CA . GLU B 1 70 ? 13.594 -8.938 -11.25 1 94.38 70 GLU B CA 1
ATOM 1600 C C . GLU B 1 70 ? 13.625 -9.289 -9.766 1 94.38 70 GLU B C 1
ATOM 1602 O O . GLU B 1 70 ? 14.133 -10.352 -9.383 1 94.38 70 GLU B O 1
ATOM 1607 N N . ILE B 1 71 ? 13.148 -8.484 -8.945 1 93.19 71 ILE B N 1
ATOM 1608 C CA . ILE B 1 71 ? 13.195 -8.703 -7.5 1 93.19 71 ILE B CA 1
ATOM 1609 C C . ILE B 1 71 ? 12.281 -9.867 -7.125 1 93.19 71 ILE B C 1
ATOM 1611 O O . ILE B 1 71 ? 12.477 -10.508 -6.09 1 93.19 71 ILE B O 1
ATOM 1615 N N . LEU B 1 72 ? 11.258 -10.141 -7.953 1 96.38 72 LEU B N 1
ATOM 1616 C CA . LEU B 1 72 ? 10.273 -11.18 -7.664 1 96.38 72 LEU B CA 1
ATOM 1617 C C . LEU B 1 72 ? 10.75 -12.531 -8.18 1 96.38 72 LEU B C 1
ATOM 1619 O O . LEU B 1 72 ? 10.32 -13.578 -7.68 1 96.38 72 LEU B O 1
ATOM 1623 N N . LEU B 1 73 ? 11.656 -12.508 -9.086 1 97.12 73 LEU B N 1
ATOM 1624 C CA . LEU B 1 73 ? 12.008 -13.711 -9.836 1 97.12 73 LEU B CA 1
ATOM 1625 C C . LEU B 1 73 ? 12.508 -14.805 -8.898 1 97.12 73 LEU B C 1
ATOM 1627 O O . LEU B 1 73 ? 12.086 -15.961 -9.016 1 97.12 73 LEU B O 1
ATOM 1631 N N . PRO B 1 74 ? 13.297 -14.57 -7.887 1 96.75 74 PRO B N 1
ATOM 1632 C CA . PRO B 1 74 ? 13.773 -15.641 -7.008 1 96.75 74 PRO B CA 1
ATOM 1633 C C . PRO B 1 74 ? 12.648 -16.281 -6.195 1 96.75 74 PRO B C 1
ATOM 1635 O O . PRO B 1 74 ? 12.805 -17.406 -5.699 1 96.75 74 PRO B O 1
ATOM 1638 N N . PHE B 1 75 ? 11.57 -15.656 -6.145 1 98.06 75 PHE B N 1
ATOM 1639 C CA . PHE B 1 75 ? 10.508 -16.094 -5.242 1 98.06 75 PHE B CA 1
ATOM 1640 C C . PHE B 1 75 ? 9.438 -16.875 -6.004 1 98.06 75 PHE B C 1
ATOM 1642 O O . PHE B 1 75 ? 8.508 -17.406 -5.402 1 98.06 75 PHE B O 1
ATOM 1649 N N . LEU B 1 76 ? 9.523 -16.875 -7.301 1 98.62 76 LEU B N 1
ATOM 1650 C CA . LEU B 1 76 ? 8.508 -17.594 -8.062 1 98.62 76 LEU B CA 1
ATOM 1651 C C . LEU B 1 76 ? 8.461 -19.062 -7.664 1 98.62 76 LEU B C 1
ATOM 1653 O O . LEU B 1 76 ? 9.508 -19.719 -7.531 1 98.62 76 LEU B O 1
ATOM 1657 N N . GLY B 1 77 ? 7.234 -19.547 -7.387 1 98.75 77 GLY B N 1
ATOM 1658 C CA . GLY B 1 77 ? 7.031 -20.922 -6.93 1 98.75 77 GLY B CA 1
ATOM 1659 C C . GLY B 1 77 ? 7.176 -21.078 -5.426 1 98.75 77 GLY B C 1
ATOM 1660 O O . GLY B 1 77 ? 6.965 -22.156 -4.883 1 98.75 77 GLY B O 1
ATOM 1661 N N . CYS B 1 78 ? 7.469 -20.031 -4.719 1 98.69 78 CYS B N 1
ATOM 1662 C CA . CYS B 1 78 ? 7.746 -20.094 -3.287 1 98.69 78 CYS B CA 1
ATOM 1663 C C . CYS B 1 78 ? 6.727 -19.266 -2.504 1 98.69 78 CYS B C 1
ATOM 1665 O O . CYS B 1 78 ? 5.836 -18.656 -3.09 1 98.69 78 CYS B O 1
ATOM 1667 N N . ASP B 1 79 ? 6.852 -19.344 -1.166 1 98.88 79 ASP B N 1
ATOM 1668 C CA . ASP B 1 79 ? 6.051 -18.516 -0.269 1 98.88 79 ASP B CA 1
ATOM 1669 C C . ASP B 1 79 ? 6.68 -17.141 -0.091 1 98.88 79 ASP B C 1
ATOM 1671 O O . ASP B 1 79 ? 7.875 -17.031 0.187 1 98.88 79 ASP B O 1
ATOM 1675 N N . ILE B 1 80 ? 5.824 -16.141 -0.237 1 98.38 80 ILE B N 1
ATOM 1676 C CA . ILE B 1 80 ? 6.375 -14.797 -0.195 1 98.38 80 ILE B CA 1
ATOM 1677 C C . ILE B 1 80 ? 5.945 -14.102 1.096 1 98.38 80 ILE B C 1
ATOM 1679 O O . ILE B 1 80 ? 6.176 -12.906 1.27 1 98.38 80 ILE B O 1
ATOM 1683 N N . THR B 1 81 ? 5.34 -14.766 2.045 1 97.75 81 THR B N 1
ATOM 1684 C CA . THR B 1 81 ? 4.789 -14.18 3.26 1 97.75 81 THR B CA 1
ATOM 1685 C C . THR B 1 81 ? 5.863 -13.398 4.016 1 97.75 81 THR B C 1
ATOM 1687 O O . THR B 1 81 ? 5.676 -12.219 4.32 1 97.75 81 THR B O 1
ATOM 1690 N N . ARG B 1 82 ? 6.977 -13.992 4.23 1 96.25 82 ARG B N 1
ATOM 1691 C CA . ARG B 1 82 ? 8.039 -13.336 4.992 1 96.25 82 ARG B CA 1
ATOM 1692 C C . ARG B 1 82 ? 8.594 -12.133 4.238 1 96.25 82 ARG B C 1
ATOM 1694 O O . ARG B 1 82 ? 8.805 -11.07 4.824 1 96.25 82 ARG B O 1
ATOM 1701 N N . ALA B 1 83 ? 8.867 -12.328 2.945 1 96.06 83 ALA B N 1
ATOM 1702 C CA . ALA B 1 83 ? 9.391 -11.234 2.129 1 96.06 83 ALA B CA 1
ATOM 1703 C C . ALA B 1 83 ? 8.453 -10.031 2.15 1 96.06 83 ALA B C 1
ATOM 1705 O O . ALA B 1 83 ? 8.898 -8.891 2.311 1 96.06 83 ALA B O 1
ATOM 1706 N N . CYS B 1 84 ? 7.145 -10.242 2.051 1 96.56 84 CYS B N 1
ATOM 1707 C CA . CYS B 1 84 ? 6.164 -9.164 2.023 1 96.56 84 CYS B CA 1
ATOM 1708 C C . CYS B 1 84 ? 6.047 -8.5 3.389 1 96.56 84 CYS B C 1
ATOM 1710 O O . CYS B 1 84 ? 5.855 -7.285 3.477 1 96.56 84 CYS B O 1
ATOM 1712 N N . GLN B 1 85 ? 6.148 -9.242 4.371 1 94.44 85 GLN B N 1
ATOM 1713 C CA . GLN B 1 85 ? 6.133 -8.664 5.711 1 94.44 85 GLN B CA 1
ATOM 1714 C C . GLN B 1 85 ? 7.309 -7.711 5.918 1 94.44 85 GLN B C 1
ATOM 1716 O O . GLN B 1 85 ? 7.152 -6.648 6.523 1 94.44 85 GLN B O 1
ATOM 1721 N N . GLU B 1 86 ? 8.445 -8.07 5.387 1 93.06 86 GLU B N 1
ATOM 1722 C CA . GLU B 1 86 ? 9.648 -7.258 5.555 1 93.06 86 GLU B CA 1
ATOM 1723 C C . GLU B 1 86 ? 9.609 -6.023 4.656 1 93.06 86 GLU B C 1
ATOM 1725 O O . GLU B 1 86 ? 9.984 -4.93 5.082 1 93.06 86 GLU B O 1
ATOM 1730 N N . ALA B 1 87 ? 9.102 -6.141 3.49 1 92.31 87 ALA B N 1
ATOM 1731 C CA . ALA B 1 87 ? 9.25 -5.086 2.49 1 92.31 87 ALA B CA 1
ATOM 1732 C C . ALA B 1 87 ? 7.992 -4.227 2.404 1 92.31 87 ALA B C 1
ATOM 1734 O O . ALA B 1 87 ? 8.055 -3.061 2.012 1 92.31 87 ALA B O 1
ATOM 1735 N N . HIS B 1 88 ? 6.891 -4.832 2.748 1 94.69 88 HIS B N 1
ATOM 1736 C CA . HIS B 1 88 ? 5.594 -4.219 2.473 1 94.69 88 HIS B CA 1
ATOM 1737 C C . HIS B 1 88 ? 4.6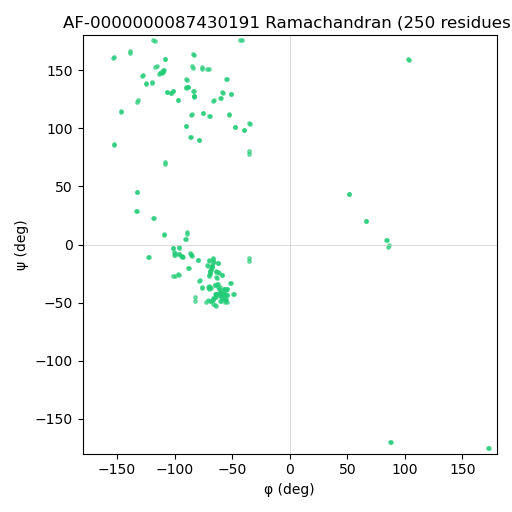88 -4.27 3.699 1 94.69 88 HIS B C 1
ATOM 1739 O O . HIS B 1 88 ? 3.504 -4.594 3.588 1 94.69 88 HIS B O 1
ATOM 1745 N N . GLY B 1 89 ? 5.246 -3.932 4.809 1 93 89 GLY B N 1
ATOM 1746 C CA . GLY B 1 89 ? 4.52 -4.059 6.062 1 93 89 GLY B CA 1
ATOM 1747 C C . GLY B 1 89 ? 3.283 -3.184 6.121 1 93 89 GLY B C 1
ATOM 1748 O O . GLY B 1 89 ? 2.385 -3.426 6.934 1 93 89 GLY B O 1
ATOM 1749 N N . TRP B 1 90 ? 3.148 -2.246 5.289 1 94.56 90 TRP B N 1
ATOM 1750 C CA . TRP B 1 90 ? 2.037 -1.301 5.297 1 94.56 90 TRP B CA 1
ATOM 1751 C C . TRP B 1 90 ? 0.981 -1.69 4.27 1 94.56 90 TRP B C 1
ATOM 1753 O O . TRP B 1 90 ? -0.074 -1.059 4.184 1 94.56 90 TRP B O 1
ATOM 1763 N N . VAL B 1 91 ? 1.217 -2.654 3.459 1 95.56 91 VAL B N 1
ATOM 1764 C CA . VAL B 1 91 ? 0.334 -3.023 2.359 1 95.56 91 VAL B CA 1
ATOM 1765 C C . VAL B 1 91 ? -0.495 -4.246 2.75 1 95.56 91 VAL B C 1
ATOM 1767 O O . VAL B 1 91 ? 0.041 -5.227 3.271 1 95.56 91 VAL B O 1
ATOM 1770 N N . ASN B 1 92 ? -1.788 -4.137 2.504 1 96.44 92 ASN B N 1
ATOM 1771 C CA . ASN B 1 92 ? -2.619 -5.336 2.477 1 96.44 92 ASN B CA 1
ATOM 1772 C C . ASN B 1 92 ? -2.463 -6.094 1.161 1 96.44 92 ASN B C 1
ATOM 1774 O O . ASN B 1 92 ? -3.215 -5.863 0.213 1 96.44 92 ASN B O 1
ATOM 1778 N N . ILE B 1 93 ? -1.555 -6.969 1.123 1 96.94 93 ILE B N 1
ATOM 1779 C CA . ILE B 1 93 ? -1.139 -7.664 -0.091 1 96.94 93 ILE B CA 1
ATOM 1780 C C . ILE B 1 93 ? -2.332 -8.398 -0.701 1 96.94 93 ILE B C 1
ATOM 1782 O O . ILE B 1 93 ? -2.561 -8.32 -1.911 1 96.94 93 ILE B O 1
ATOM 1786 N N . HIS B 1 94 ? -3.105 -9.117 0.109 1 96.12 94 HIS B N 1
ATOM 1787 C CA . HIS B 1 94 ? -4.254 -9.859 -0.396 1 96.12 94 HIS B CA 1
ATOM 1788 C C . HIS B 1 94 ? -5.223 -8.938 -1.132 1 96.12 94 HIS B C 1
ATOM 1790 O O . HIS B 1 94 ? -5.648 -9.242 -2.25 1 96.12 94 HIS B O 1
ATOM 1796 N N . LYS B 1 95 ? -5.539 -7.832 -0.519 1 94.5 95 LYS B N 1
ATOM 1797 C CA . LYS B 1 95 ? -6.477 -6.91 -1.147 1 94.5 95 LYS B CA 1
ATOM 1798 C C . LYS B 1 95 ? -5.945 -6.41 -2.488 1 94.5 95 LYS B C 1
ATOM 1800 O O . LYS B 1 95 ? -6.711 -6.23 -3.438 1 94.5 95 LYS B O 1
ATOM 1805 N N . MET B 1 96 ? -4.676 -6.211 -2.545 1 94.94 96 MET B N 1
ATOM 1806 C CA . MET B 1 96 ? -4.074 -5.676 -3.762 1 94.94 96 MET B CA 1
ATOM 1807 C C . MET B 1 96 ? -4.113 -6.703 -4.887 1 94.94 96 MET B C 1
ATOM 1809 O O . MET B 1 96 ? -4.387 -6.355 -6.039 1 94.94 96 MET B O 1
ATOM 1813 N N . ILE B 1 97 ? -3.947 -7.977 -4.598 1 96.69 97 ILE B N 1
ATOM 1814 C CA . ILE B 1 97 ? -3.783 -8.953 -5.672 1 96.69 97 ILE B CA 1
ATOM 1815 C C . ILE B 1 97 ? -4.922 -9.969 -5.621 1 96.69 97 ILE B C 1
ATOM 1817 O O . ILE B 1 97 ? -4.8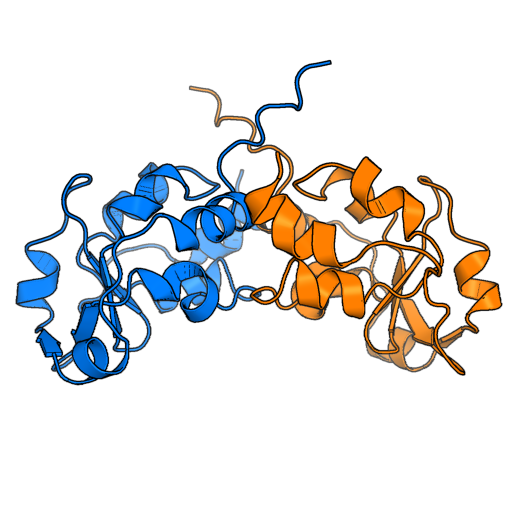12 -11.055 -6.188 1 96.69 97 ILE B O 1
ATOM 1821 N N 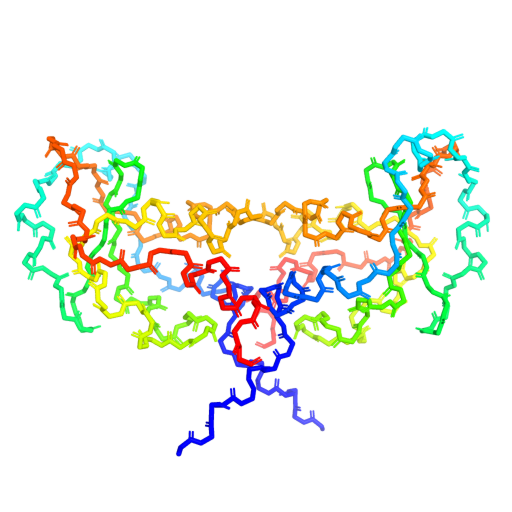. GLU B 1 98 ? -6.012 -9.648 -5.047 1 95.88 98 GLU B N 1
ATOM 1822 C CA . GLU B 1 98 ? -7.145 -10.539 -4.809 1 95.88 98 GLU B CA 1
ATOM 1823 C C . GLU B 1 98 ? -7.656 -11.141 -6.113 1 95.88 98 GLU B C 1
ATOM 1825 O O . GLU B 1 98 ? -7.973 -12.336 -6.168 1 95.88 98 GLU B O 1
ATOM 1830 N N . PRO B 1 99 ? -7.703 -10.43 -7.238 1 97.12 99 PRO B N 1
ATOM 1831 C CA . PRO B 1 99 ? -8.219 -11.055 -8.461 1 97.12 99 PRO B CA 1
ATOM 1832 C C . PRO B 1 99 ? -7.324 -12.18 -8.969 1 97.12 99 PRO B C 1
ATOM 1834 O O . PRO B 1 99 ? -7.73 -12.945 -9.852 1 97.12 99 PRO B O 1
ATOM 1837 N N . LEU B 1 100 ? -6.176 -12.312 -8.477 1 98.5 100 LEU B N 1
ATOM 1838 C CA . LEU B 1 100 ? -5.207 -13.297 -8.938 1 98.5 100 LEU B CA 1
ATOM 1839 C C . LEU B 1 100 ? -5.254 -14.555 -8.078 1 98.5 100 LEU B C 1
ATOM 1841 O O . LEU B 1 100 ? -4.473 -15.484 -8.281 1 98.5 100 LEU B O 1
ATOM 1845 N N . HIS B 1 101 ? -6.09 -14.523 -7.055 1 98.69 101 HIS B N 1
ATOM 1846 C CA . HIS B 1 101 ? -6.223 -15.656 -6.145 1 98.69 101 HIS B CA 1
ATOM 1847 C C . HIS B 1 101 ? -6.812 -16.875 -6.852 1 98.69 101 HIS B C 1
ATOM 1849 O O . HIS B 1 101 ? -7.91 -16.797 -7.406 1 98.69 101 HIS B O 1
ATOM 1855 N N . ILE B 1 102 ? -6.09 -18.016 -6.801 1 98.88 102 ILE B N 1
ATOM 1856 C CA . ILE B 1 102 ? -6.543 -19.125 -7.629 1 98.88 102 ILE B CA 1
ATOM 1857 C C . ILE B 1 102 ? -6.797 -20.344 -6.75 1 98.88 102 ILE B C 1
ATOM 1859 O O . ILE B 1 102 ? -7.305 -21.359 -7.227 1 98.88 102 ILE B O 1
ATOM 1863 N N . GLY B 1 103 ? -6.387 -20.344 -5.465 1 98.88 103 GLY B N 1
ATOM 1864 C CA . GLY B 1 103 ? -6.586 -21.516 -4.633 1 98.88 103 GLY B CA 1
ATOM 1865 C C . GLY B 1 103 ? -5.922 -21.406 -3.273 1 98.88 103 GLY B C 1
ATOM 1866 O O . GLY B 1 103 ? -5.43 -20.328 -2.902 1 98.88 103 GLY B O 1
ATOM 1867 N N . MET B 1 104 ? -6.012 -22.5 -2.562 1 98.94 104 MET B N 1
ATOM 1868 C CA . MET B 1 104 ? -5.426 -22.641 -1.232 1 98.94 104 MET B CA 1
ATOM 1869 C C . MET B 1 104 ? -4.242 -23.609 -1.262 1 98.94 104 MET B C 1
ATOM 1871 O O . MET B 1 104 ? -4.203 -24.516 -2.084 1 98.94 104 MET B O 1
ATOM 1875 N N . LEU B 1 105 ? -3.336 -23.359 -0.413 1 98.94 105 LEU B N 1
ATOM 1876 C CA . LEU B 1 105 ? -2.188 -24.25 -0.281 1 98.94 105 LEU B CA 1
ATOM 1877 C C . LEU B 1 105 ? -2.516 -25.438 0.622 1 98.94 105 LEU B C 1
ATOM 1879 O O . LEU B 1 105 ? -3.027 -25.25 1.729 1 98.94 105 LEU B O 1
ATOM 1883 N N . GLU B 1 106 ? -2.254 -26.547 0.092 1 98.81 106 GLU B N 1
ATOM 1884 C CA . GLU B 1 106 ? -2.301 -27.766 0.888 1 98.81 106 GLU B CA 1
ATOM 1885 C C . GLU B 1 106 ? -0.911 -28.156 1.386 1 98.81 106 GLU B C 1
ATOM 1887 O O . GLU B 1 106 ? 0.009 -28.344 0.588 1 98.81 106 GLU B O 1
ATOM 1892 N N . GLY B 1 107 ? -0.809 -28.312 2.781 1 98.5 107 GLY B N 1
ATOM 1893 C CA . GLY B 1 107 ? 0.5 -28.625 3.332 1 98.5 107 GLY B CA 1
ATOM 1894 C C . GLY B 1 107 ? 1.33 -27.391 3.637 1 98.5 107 GLY B C 1
ATOM 1895 O O . GLY B 1 107 ? 0.802 -26.281 3.688 1 98.5 107 GLY B O 1
ATOM 1896 N N . PRO B 1 108 ? 2.641 -27.562 3.955 1 98.38 108 PRO B N 1
ATOM 1897 C CA . PRO B 1 108 ? 3.502 -26.438 4.316 1 98.38 108 PRO B CA 1
ATOM 1898 C C . PRO B 1 108 ? 3.932 -25.609 3.107 1 98.38 108 PRO B C 1
ATOM 1900 O O . PRO B 1 108 ? 4.031 -26.141 1.998 1 98.38 108 PRO B O 1
ATOM 1903 N N . PRO B 1 109 ? 4.156 -24.422 3.318 1 98.56 109 PRO B N 1
ATOM 1904 C CA . PRO B 1 109 ? 4.691 -23.609 2.223 1 98.56 109 PRO B CA 1
ATOM 1905 C C . PRO B 1 109 ? 6.137 -23.969 1.874 1 98.56 109 PRO B C 1
ATOM 1907 O O . PRO B 1 109 ? 6.871 -24.469 2.723 1 98.56 109 PRO B O 1
ATOM 1910 N N . ARG B 1 110 ? 6.488 -23.766 0.629 1 98.25 110 ARG B N 1
ATOM 1911 C CA . ARG B 1 110 ? 7.883 -23.797 0.199 1 98.25 110 ARG B CA 1
ATOM 1912 C C . ARG B 1 110 ? 8.562 -22.453 0.413 1 98.25 110 ARG B C 1
ATOM 1914 O O . ARG B 1 110 ? 8.242 -21.469 -0.262 1 98.25 110 ARG B O 1
ATOM 1921 N N . GLU B 1 111 ? 9.492 -22.406 1.312 1 96.69 111 GLU B N 1
ATOM 1922 C CA . GLU B 1 111 ? 10.211 -21.156 1.581 1 96.69 111 GLU B CA 1
ATOM 1923 C C . GLU B 1 111 ? 11.453 -21.047 0.696 1 96.69 111 GLU B C 1
ATOM 1925 O O . GLU B 1 111 ? 12.07 -22.047 0.343 1 96.69 111 GLU B O 1
ATOM 1930 N N . LEU B 1 112 ? 11.695 -19.859 0.271 1 95.56 112 LEU B N 1
ATOM 1931 C CA . LEU B 1 112 ? 12.984 -19.625 -0.365 1 95.56 112 LEU B CA 1
ATOM 1932 C C . LEU B 1 112 ? 14.117 -19.688 0.658 1 95.56 112 LEU B C 1
ATOM 1934 O O . LEU B 1 112 ? 14.211 -18.812 1.534 1 95.56 112 LEU B O 1
ATOM 1938 N N . HIS B 1 113 ? 14.867 -20.719 0.499 1 89.75 113 HIS B N 1
ATOM 1939 C CA . HIS B 1 113 ? 15.938 -20.922 1.459 1 89.75 113 HIS B CA 1
ATOM 1940 C C . HIS B 1 113 ? 17.188 -20.125 1.075 1 89.75 113 HIS B C 1
ATOM 1942 O O . HIS B 1 113 ? 17.391 -19.828 -0.103 1 89.75 113 HIS B O 1
ATOM 1948 N N . ASN B 1 114 ? 18.031 -19.75 2.014 1 87.12 114 ASN B N 1
ATOM 1949 C CA . ASN B 1 114 ? 19.312 -19.062 1.845 1 87.12 114 ASN B CA 1
ATOM 1950 C C . ASN B 1 114 ? 19.109 -17.656 1.295 1 87.12 114 ASN B C 1
ATOM 1952 O O . ASN B 1 114 ? 19.953 -17.156 0.532 1 87.12 114 ASN B O 1
ATOM 1956 N N . TYR B 1 115 ? 18.016 -17.125 1.408 1 90.12 115 TYR B N 1
ATOM 1957 C CA . TYR B 1 115 ? 17.781 -15.734 1.038 1 90.12 115 TYR B CA 1
ATOM 1958 C C . TYR B 1 115 ? 18.016 -14.805 2.223 1 90.12 115 TYR B C 1
ATOM 1960 O O . TYR B 1 115 ? 17.578 -15.094 3.34 1 90.12 115 TYR B O 1
ATOM 1968 N N . ASP B 1 116 ? 18.719 -13.719 1.936 1 89.5 116 ASP B N 1
ATOM 1969 C CA . ASP B 1 116 ? 18.922 -12.703 2.965 1 89.5 116 ASP B CA 1
ATOM 1970 C C . ASP B 1 116 ? 17.75 -11.719 3.002 1 89.5 116 ASP B C 1
ATOM 1972 O O . ASP B 1 116 ? 17.812 -10.656 2.381 1 89.5 116 ASP B O 1
ATOM 1976 N N . TYR B 1 117 ? 16.781 -12 3.832 1 89.44 117 TYR B N 1
ATOM 1977 C CA . TYR B 1 117 ? 15.555 -11.203 3.906 1 89.44 117 TYR B CA 1
ATOM 1978 C C . TYR B 1 117 ? 15.828 -9.828 4.5 1 89.44 117 TYR B C 1
ATOM 1980 O O . TYR B 1 117 ? 15.031 -8.906 4.344 1 89.44 117 TYR B O 1
ATOM 1988 N N . SER B 1 118 ? 16.875 -9.68 5.234 1 84.44 118 SER B N 1
ATOM 1989 C CA . SER B 1 118 ? 17.188 -8.391 5.852 1 84.44 118 SER B CA 1
ATOM 1990 C C . SER B 1 118 ? 17.438 -7.32 4.797 1 84.44 118 SER B C 1
ATOM 1992 O O . SER B 1 118 ? 17.266 -6.125 5.062 1 84.44 118 SER B O 1
ATOM 1994 N N . GLN B 1 119 ? 17.812 -7.773 3.641 1 82.38 119 GLN B N 1
ATOM 1995 C CA . GLN B 1 119 ? 18.062 -6.84 2.551 1 82.38 119 GLN B CA 1
ATOM 1996 C C . GLN B 1 119 ? 16.781 -6.168 2.074 1 82.38 119 GLN B C 1
ATOM 1998 O O . GLN B 1 119 ? 16.828 -5.133 1.41 1 82.38 119 GLN B O 1
ATOM 2003 N N . LEU B 1 120 ? 15.719 -6.801 2.361 1 83 120 LEU B N 1
ATOM 2004 C CA . LEU B 1 120 ? 14.43 -6.27 1.92 1 83 120 LEU B CA 1
ATOM 2005 C C . LEU B 1 120 ? 13.984 -5.117 2.816 1 83 120 LEU B C 1
ATOM 2007 O O . LEU B 1 120 ? 13.164 -4.293 2.41 1 83 120 LEU B O 1
ATOM 2011 N N . HIS B 1 121 ? 14.516 -5.395 4.102 1 65.94 121 HIS B N 1
ATOM 2012 C CA . HIS B 1 121 ? 14.25 -4.285 5.012 1 65.94 121 HIS B CA 1
ATOM 2013 C C . HIS B 1 121 ? 14.984 -3.021 4.57 1 65.94 121 HIS B C 1
ATOM 2015 O O . HIS B 1 121 ? 14.438 -1.922 4.648 1 65.94 121 HIS B O 1
ATOM 2021 N N . ALA B 1 122 ? 16.5 -3.51 4.398 1 51.03 122 ALA B N 1
ATOM 2022 C CA . ALA B 1 122 ? 17.484 -2.48 4.082 1 51.03 122 ALA B CA 1
ATOM 2023 C C . ALA B 1 122 ? 17.297 -1.947 2.666 1 51.03 122 ALA B C 1
ATOM 2025 O O . ALA B 1 122 ? 17.891 -0.937 2.285 1 51.03 122 ALA B O 1
ATOM 2026 N N . SER B 1 123 ? 16.938 -2.836 1.658 1 44.81 123 SER B N 1
ATOM 2027 C CA . SER B 1 123 ? 16.688 -2.176 0.382 1 44.81 123 SER B CA 1
ATOM 2028 C C . SER B 1 123 ? 16.031 -0.812 0.585 1 44.81 123 SER B C 1
ATOM 2030 O O . SER B 1 123 ? 15.883 -0.046 -0.367 1 44.81 123 SER B O 1
ATOM 2032 N N . ARG B 1 124 ? 15.516 -0.582 1.852 1 39.56 124 ARG B N 1
ATOM 2033 C CA . ARG B 1 124 ? 15.32 0.753 2.404 1 39.56 124 ARG B CA 1
ATOM 2034 C C . ARG B 1 124 ? 16.656 1.457 2.627 1 39.56 124 ARG B C 1
ATOM 2036 O O . ARG B 1 124 ? 16.719 2.688 2.627 1 39.56 124 ARG B O 1
ATOM 2043 N N . ARG B 1 125 ? 17.609 0.83 3.232 1 34.25 125 ARG B N 1
ATOM 2044 C CA . ARG B 1 125 ? 18.906 1.406 3.574 1 34.25 125 ARG B CA 1
ATOM 2045 C C . ARG B 1 125 ? 19.844 1.374 2.379 1 34.25 125 ARG B C 1
ATOM 2047 O O . ARG B 1 125 ? 20.891 2.043 2.381 1 34.25 125 ARG B O 1
ATOM 2054 N N . GLY B 1 126 ? 19.969 0.232 1.7 1 29.94 126 GLY B N 1
ATOM 2055 C CA . GLY B 1 126 ? 21.172 -0.133 0.96 1 29.94 126 GLY B CA 1
ATOM 2056 C C . GLY B 1 126 ? 21.359 0.669 -0.314 1 29.94 126 GLY B C 1
ATOM 2057 O O . GLY B 1 126 ? 22.438 0.658 -0.913 1 29.94 126 GLY B O 1
ATOM 2058 N N . GLN B 1 127 ? 20.344 0.81 -1.224 1 25 127 GLN B N 1
ATOM 2059 C CA . GLN B 1 127 ? 21.125 1.23 -2.391 1 25 127 GLN B CA 1
ATOM 2060 C C . GLN B 1 127 ? 21.625 2.664 -2.234 1 25 127 GLN B C 1
ATOM 2062 O O . GLN B 1 127 ? 20.938 3.502 -1.638 1 25 127 GLN B O 1
#

Radius of gyration: 19.91 Å; Cα contacts (8 Å, |Δi|>4): 417; chains: 2; bounding box: 41×56×45 Å